Protein AF-A0A7S3DUW2-F1 (afdb_monomer_lite)

Radius of gyration: 24.83 Å; chains: 1; bounding box: 76×53×73 Å

pLDDT: mean 73.0, std 20.6, range [26.44, 97.69]

Sequence (266 aa):
MVTIAAVDPIVRRTPRGAWNASQSLHRQQERLGRMRRMIPILLQQQQQNASVTETPSHFGQEMALYGQSHFWQVASLLIVAEYEKSPFAAFDQNNDEREVNDRQQDDNDEPAQFAHNLPPSRILRAVIANPQCPSSWQEYAIFVYHAHLMDPVNENDGQIPLHLAVTTAPTLVADLIWACPQSSHVRNANGDLALTLAYQKLSWSQGLGALVQANPRSLAELPGYDDAVLWPQILARVAASAVPGDLYSLIRACPQPFASCVSSSG

Foldseek 3Di:
DDDDDDDDPDPPCDPVNVVVVVVVVVVVVVVVVVVVVCVVVVVVVVVVPVPDDDDPDVVVVVVVVVCVPPVVVVLVVVLLVVCVVPPPVVPCVPPPPPPDDDDDDDPPCDPDPPSPDDPLQVSLQVQLQDPPRDVVSNLVSCVVSVVQQCQQDPVPQRDGSLLNCLPRPLQCNLVSCVSPLCQQVDAGNVRDGSLLSNVVRHDCNSNNVSSCLSQVPCLVVHVPRDLVPVVVVNLVVQVPPPDPVSNVSNCVNDVPSVVVVPPPPD

Secondary structure (DSSP, 8-state):
---PPPPP------HHHHHHHHHHHHHHHHHHHHHHHHHHHHHHHHHHHTTS--SS-HHHHHHHHHTT-HHHHHHHHHHHHHHHHS-STTSSTTT-TTS-S-----------GGGGG--HHHHHHHHHH-TTS-HHHHHHHHHHTGGGTTPPPTTTTT--HHHHHHHH-GGGHHHHHHH-GGGGG-B-TTS-BHHHHHTTT--GGGTHHHHHHH-GGGGGGSTT--HHHHHHHHHHHHHHSS-HHHHHHHHHH--HHHHGGGSS--

Structure (mmCIF, N/CA/C/O backbone):
data_AF-A0A7S3DUW2-F1
#
_entry.id   AF-A0A7S3DUW2-F1
#
loop_
_atom_site.group_PDB
_atom_site.id
_atom_site.type_symbol
_atom_site.label_atom_id
_atom_site.label_alt_id
_atom_site.label_comp_id
_atom_site.label_asym_id
_atom_site.label_entity_id
_atom_site.label_seq_id
_atom_site.pdbx_PDB_ins_code
_atom_site.Cartn_x
_atom_site.Cartn_y
_atom_site.Cartn_z
_atom_site.occupancy
_atom_site.B_iso_or_equiv
_atom_site.auth_seq_id
_atom_site.auth_comp_id
_atom_site.auth_asym_id
_atom_site.auth_atom_id
_atom_site.pdbx_PDB_model_num
ATOM 1 N N . MET A 1 1 ? 13.871 37.541 26.827 1.00 35.09 1 MET A N 1
ATOM 2 C CA . MET A 1 1 ? 14.600 36.385 26.265 1.00 35.09 1 MET A CA 1
ATOM 3 C C . MET A 1 1 ? 13.608 35.587 25.440 1.00 35.09 1 MET A C 1
ATOM 5 O O . MET A 1 1 ? 12.746 34.943 26.015 1.00 35.09 1 MET A O 1
ATOM 9 N N . VAL A 1 2 ? 13.650 35.749 24.118 1.00 26.44 2 VAL A N 1
ATOM 10 C CA . VAL A 1 2 ? 12.765 35.079 23.155 1.00 26.44 2 VAL A CA 1
ATOM 11 C C . VAL A 1 2 ? 13.675 34.284 22.230 1.00 26.44 2 VAL A C 1
ATOM 13 O O . VAL A 1 2 ? 14.506 34.868 21.539 1.00 26.44 2 VAL A O 1
ATOM 16 N N . THR A 1 3 ? 13.568 32.962 22.271 1.00 32.00 3 THR A N 1
ATOM 17 C CA . THR A 1 3 ? 14.282 32.042 21.384 1.00 32.00 3 THR A CA 1
ATOM 18 C C . THR A 1 3 ? 13.479 31.909 20.093 1.00 32.00 3 THR A C 1
ATOM 20 O O . THR A 1 3 ? 12.366 31.390 20.092 1.00 32.00 3 THR A O 1
ATOM 23 N N . ILE A 1 4 ? 14.029 32.443 19.002 1.00 33.91 4 ILE A N 1
ATOM 24 C CA . ILE A 1 4 ? 13.474 32.334 17.650 1.00 33.91 4 ILE A CA 1
ATOM 25 C C . ILE A 1 4 ? 13.809 30.947 17.095 1.00 33.91 4 ILE A C 1
ATOM 27 O O . ILE A 1 4 ? 14.927 30.456 17.240 1.00 33.91 4 ILE A O 1
ATOM 31 N N . ALA A 1 5 ? 12.788 30.340 16.496 1.00 35.44 5 ALA A N 1
ATOM 32 C CA . ALA A 1 5 ? 12.742 28.999 15.944 1.00 35.44 5 ALA A CA 1
ATOM 33 C C . ALA A 1 5 ? 13.876 28.685 14.955 1.00 35.44 5 ALA A C 1
ATOM 35 O O . ALA A 1 5 ? 14.239 29.503 14.107 1.00 35.44 5 ALA A O 1
ATOM 36 N N . ALA A 1 6 ? 14.368 27.448 15.036 1.00 35.41 6 ALA A N 1
ATOM 37 C CA . ALA A 1 6 ? 15.166 26.827 13.994 1.00 35.41 6 ALA A CA 1
ATOM 38 C C . ALA A 1 6 ? 14.304 26.667 12.732 1.00 35.41 6 ALA A C 1
ATOM 40 O O . ALA A 1 6 ? 13.242 26.048 12.756 1.00 35.41 6 ALA A O 1
ATOM 41 N N . VAL A 1 7 ? 14.760 27.288 11.648 1.00 33.41 7 VAL A N 1
ATOM 42 C CA . VAL A 1 7 ? 14.163 27.217 10.317 1.00 33.41 7 VAL A CA 1
ATOM 43 C C . VAL A 1 7 ? 14.620 25.923 9.647 1.00 33.41 7 VAL A C 1
ATOM 45 O O . VAL A 1 7 ? 15.816 25.691 9.484 1.00 33.41 7 VAL A O 1
ATOM 48 N N . ASP A 1 8 ? 13.645 25.110 9.261 1.00 31.06 8 ASP A N 1
ATOM 49 C CA . ASP A 1 8 ? 13.774 23.895 8.454 1.00 31.06 8 ASP A CA 1
ATOM 50 C C . ASP A 1 8 ? 14.444 24.194 7.090 1.00 31.06 8 ASP A C 1
ATOM 52 O O . ASP A 1 8 ? 14.061 25.171 6.429 1.00 31.06 8 ASP A O 1
ATOM 56 N N . PRO A 1 9 ? 15.402 23.383 6.596 1.00 39.38 9 PRO A N 1
ATOM 57 C CA . PRO A 1 9 ? 15.997 23.570 5.281 1.00 39.38 9 PRO A CA 1
ATOM 58 C C . PRO A 1 9 ? 15.080 22.969 4.207 1.00 39.38 9 PRO A C 1
ATOM 60 O O . PRO A 1 9 ? 15.404 21.981 3.550 1.00 39.38 9 PRO A O 1
ATOM 63 N N . ILE A 1 10 ? 13.928 23.602 3.978 1.00 37.62 10 ILE A N 1
ATOM 64 C CA . ILE A 1 10 ? 13.168 23.383 2.748 1.00 37.62 10 ILE A CA 1
ATOM 65 C C . ILE A 1 10 ? 14.016 23.933 1.605 1.00 37.62 10 ILE A C 1
ATOM 67 O O . ILE A 1 10 ? 14.191 25.144 1.443 1.00 37.62 10 ILE A O 1
ATOM 71 N N . VAL A 1 11 ? 14.550 22.995 0.825 1.00 41.44 11 VAL A N 1
ATOM 72 C CA . VAL A 1 11 ? 15.086 23.148 -0.525 1.00 41.44 11 VAL A CA 1
ATOM 73 C C . VAL A 1 11 ? 14.433 24.344 -1.214 1.00 41.44 11 VAL A C 1
ATOM 75 O O . VAL A 1 11 ? 13.296 24.279 -1.689 1.00 41.44 11 VAL A O 1
ATOM 78 N N . ARG A 1 12 ? 15.172 25.456 -1.292 1.00 38.22 12 ARG A N 1
ATOM 79 C CA . ARG A 1 12 ? 14.848 26.553 -2.200 1.00 38.22 12 ARG A CA 1
ATOM 80 C C . ARG A 1 12 ? 14.897 25.975 -3.609 1.00 38.22 12 ARG A C 1
ATOM 82 O O . ARG A 1 12 ? 15.958 25.918 -4.227 1.00 38.22 12 ARG A O 1
ATOM 89 N N . ARG A 1 13 ? 13.745 25.544 -4.130 1.00 49.03 13 ARG A N 1
ATOM 90 C CA . ARG A 1 13 ? 13.544 25.366 -5.567 1.00 49.03 13 ARG A CA 1
ATOM 91 C C . ARG A 1 13 ? 13.832 26.723 -6.184 1.00 49.03 13 ARG A C 1
ATOM 93 O O . ARG A 1 13 ? 13.031 27.649 -6.080 1.00 49.03 13 ARG A O 1
ATOM 100 N N . THR A 1 14 ? 15.018 26.872 -6.760 1.00 57.09 14 THR A N 1
ATOM 101 C CA . THR A 1 14 ? 15.329 28.065 -7.536 1.00 57.09 14 THR A CA 1
ATOM 102 C C . THR A 1 14 ? 14.260 28.192 -8.628 1.00 57.09 14 THR A C 1
ATOM 104 O O . THR A 1 14 ? 13.824 27.169 -9.171 1.00 57.09 14 THR A O 1
ATOM 107 N N . PRO A 1 15 ? 13.827 29.411 -8.990 1.00 53.94 15 PRO A N 1
ATOM 108 C CA . PRO A 1 15 ? 12.867 29.614 -10.079 1.00 53.94 15 PRO A CA 1
ATOM 109 C C . PRO A 1 15 ? 13.279 28.881 -11.365 1.00 53.94 15 PRO A C 1
ATOM 111 O O . PRO A 1 15 ? 12.445 28.380 -12.111 1.00 53.94 15 PRO A O 1
ATOM 114 N N . ARG A 1 16 ? 14.593 28.724 -11.566 1.00 45.19 16 ARG A N 1
ATOM 115 C CA . ARG A 1 16 ? 15.202 27.975 -12.666 1.00 45.19 16 ARG A CA 1
ATOM 116 C C . ARG A 1 16 ? 14.990 26.458 -12.570 1.00 45.19 16 ARG A C 1
ATOM 118 O O . ARG A 1 16 ? 14.721 25.828 -13.586 1.00 45.19 16 ARG A O 1
ATOM 125 N N . GLY A 1 17 ? 15.061 25.871 -11.374 1.00 49.84 17 GLY A N 1
ATOM 126 C CA . GLY A 1 17 ? 14.746 24.456 -11.148 1.00 49.84 17 GLY A CA 1
ATOM 127 C C . GLY A 1 17 ? 13.265 24.146 -11.373 1.00 49.84 17 GLY A C 1
ATOM 128 O O . GLY A 1 17 ? 12.936 23.169 -12.042 1.00 49.84 17 GLY A O 1
ATOM 129 N N . ALA A 1 18 ? 12.372 25.023 -10.903 1.00 50.00 18 ALA A N 1
ATOM 130 C CA . ALA A 1 18 ? 10.934 24.904 -11.154 1.00 50.00 18 ALA A CA 1
ATOM 131 C C . ALA A 1 18 ? 10.592 25.060 -12.649 1.00 50.00 18 ALA A C 1
ATOM 133 O O . ALA A 1 18 ? 9.792 24.295 -13.186 1.00 50.00 18 ALA A O 1
ATOM 134 N N . TRP A 1 19 ? 11.248 25.996 -13.344 1.00 55.72 19 TRP A N 1
ATOM 135 C CA . TRP A 1 19 ? 11.105 26.185 -14.789 1.00 55.72 19 TRP A CA 1
ATOM 136 C C . TRP A 1 19 ? 11.578 24.968 -15.592 1.00 55.72 19 TRP A C 1
ATOM 138 O O . TRP A 1 19 ? 10.872 24.503 -16.484 1.00 55.72 19 TRP A O 1
ATOM 148 N N . ASN A 1 20 ? 12.739 24.406 -15.249 1.00 53.00 20 ASN A N 1
ATOM 149 C CA . ASN A 1 20 ? 13.275 23.226 -15.926 1.00 53.00 20 ASN A CA 1
ATOM 150 C C . ASN A 1 20 ? 12.415 21.977 -15.679 1.00 53.00 20 ASN A C 1
ATOM 152 O O . ASN A 1 20 ? 12.190 21.203 -16.608 1.00 53.00 20 ASN A O 1
ATOM 156 N N . ALA A 1 21 ? 11.884 21.806 -14.464 1.00 49.28 21 ALA A N 1
ATOM 157 C CA . ALA A 1 21 ? 10.936 20.738 -14.153 1.00 49.28 21 ALA A CA 1
ATOM 158 C C . ALA A 1 21 ? 9.623 20.897 -14.939 1.00 49.28 21 ALA A C 1
ATOM 160 O O . ALA A 1 21 ? 9.134 19.927 -15.510 1.00 49.28 21 ALA A O 1
ATOM 161 N N . SER A 1 22 ? 9.104 22.125 -15.050 1.00 49.50 22 SER A N 1
ATOM 162 C CA . SER A 1 22 ? 7.915 22.439 -15.855 1.00 49.50 22 SER A CA 1
ATOM 163 C C . SER A 1 22 ? 8.136 22.163 -17.348 1.00 49.50 22 SER A C 1
ATOM 165 O O . SER A 1 22 ? 7.319 21.506 -17.986 1.00 49.50 22 SER A O 1
ATOM 167 N N . GLN A 1 23 ? 9.286 22.559 -17.900 1.00 57.59 23 GLN A N 1
ATOM 168 C CA . GLN A 1 23 ? 9.675 22.261 -19.285 1.00 57.59 23 GLN A CA 1
ATOM 169 C C . GLN A 1 23 ? 9.843 20.756 -19.536 1.00 57.59 23 GLN A C 1
ATOM 171 O O . GLN A 1 23 ? 9.435 20.255 -20.583 1.00 57.59 23 GLN A O 1
ATOM 176 N N . SER A 1 24 ? 10.420 20.022 -18.581 1.00 55.56 24 SER A N 1
ATOM 177 C CA . SER A 1 24 ? 10.560 18.564 -18.658 1.00 55.56 24 SER A CA 1
ATOM 178 C C . SER A 1 24 ? 9.194 17.870 -18.652 1.00 55.56 24 SER A C 1
ATOM 180 O O . SER A 1 24 ? 8.910 17.052 -19.529 1.00 55.56 24 SER A O 1
ATOM 182 N N . LEU A 1 25 ? 8.309 18.276 -17.736 1.00 51.94 25 LEU A N 1
ATOM 183 C CA . LEU A 1 25 ? 6.938 17.779 -17.645 1.00 51.94 25 LEU A CA 1
ATOM 184 C C . LEU A 1 25 ? 6.139 18.101 -18.915 1.00 51.94 25 LEU A C 1
ATOM 186 O O . LEU A 1 25 ? 5.450 17.233 -19.440 1.00 51.94 25 LEU A O 1
ATOM 190 N N . HIS A 1 26 ? 6.281 19.311 -19.458 1.00 57.19 26 HIS A N 1
ATOM 191 C CA . HIS A 1 26 ? 5.614 19.718 -20.692 1.00 57.19 26 HIS A CA 1
ATOM 192 C C . HIS A 1 26 ? 6.059 18.862 -21.885 1.00 57.19 26 HIS A C 1
ATOM 194 O O . HIS A 1 26 ? 5.226 18.336 -22.618 1.00 57.19 26 HIS A O 1
ATOM 200 N N . ARG A 1 27 ? 7.367 18.607 -22.029 1.00 61.50 27 ARG A N 1
ATOM 201 C CA . ARG A 1 27 ? 7.898 17.712 -23.074 1.00 61.50 27 ARG A CA 1
ATOM 202 C C . ARG A 1 27 ? 7.419 16.271 -22.906 1.00 61.50 27 ARG A C 1
ATOM 204 O O . ARG A 1 27 ? 7.177 15.588 -23.904 1.00 61.50 27 ARG A O 1
ATOM 211 N N . GLN A 1 28 ? 7.272 15.798 -21.667 1.00 54.84 28 GLN A N 1
ATOM 212 C CA . GLN A 1 28 ? 6.684 14.486 -21.391 1.00 54.84 28 GLN A CA 1
ATOM 213 C C . GLN A 1 28 ? 5.196 14.446 -21.757 1.00 54.84 28 GLN A C 1
ATOM 215 O O . GLN A 1 28 ? 4.773 13.519 -22.447 1.00 54.84 28 GLN A O 1
ATOM 220 N N . GLN A 1 29 ? 4.419 15.470 -21.403 1.00 55.03 29 GLN A N 1
ATOM 221 C CA . GLN A 1 29 ? 3.007 15.587 -21.780 1.00 55.03 29 GLN A CA 1
ATOM 222 C C . GLN A 1 29 ? 2.818 15.662 -23.302 1.00 55.03 29 GLN A C 1
ATOM 224 O O . GLN A 1 29 ? 1.932 15.003 -23.843 1.00 55.03 29 GLN A O 1
ATOM 229 N N . GLU A 1 30 ? 3.681 16.376 -24.027 1.00 63.97 30 GLU A N 1
ATOM 230 C CA . GLU A 1 30 ? 3.662 16.413 -25.494 1.00 63.97 30 GLU A CA 1
ATOM 231 C C . GLU A 1 30 ? 4.008 15.060 -26.130 1.00 63.97 30 GLU A C 1
ATOM 233 O O . GLU A 1 30 ? 3.459 14.701 -27.178 1.00 63.97 30 GLU A O 1
ATOM 238 N N . ARG A 1 31 ? 4.926 14.294 -25.527 1.00 57.53 31 ARG A N 1
ATOM 239 C CA . ARG A 1 31 ? 5.258 12.931 -25.971 1.00 57.53 31 ARG A CA 1
ATOM 240 C C . ARG A 1 31 ? 4.095 11.969 -25.730 1.00 57.53 31 ARG A C 1
ATOM 242 O O . ARG A 1 31 ? 3.694 11.279 -26.666 1.00 57.53 31 ARG A O 1
ATOM 249 N N . LEU A 1 32 ? 3.485 12.006 -24.546 1.00 51.66 32 LEU A N 1
ATOM 250 C CA . LEU A 1 32 ? 2.281 11.230 -24.228 1.00 51.66 32 LEU A CA 1
ATOM 251 C C . LEU A 1 32 ? 1.101 11.618 -25.132 1.00 51.66 32 LEU A C 1
ATOM 253 O O . LEU A 1 32 ? 0.388 10.752 -25.632 1.00 51.66 32 LEU A O 1
ATOM 257 N N . GLY A 1 33 ? 0.930 12.908 -25.427 1.00 65.44 33 GLY A N 1
ATOM 258 C CA . GLY A 1 33 ? -0.094 13.401 -26.349 1.00 65.44 33 GLY A CA 1
ATOM 259 C C . GLY A 1 33 ? 0.136 12.986 -27.806 1.00 65.44 33 GLY A C 1
ATOM 260 O O . GLY A 1 33 ? -0.824 12.796 -28.553 1.00 65.44 33 GLY A O 1
ATOM 261 N N . ARG A 1 34 ? 1.392 12.822 -28.245 1.00 67.44 34 ARG A N 1
ATOM 262 C CA . ARG A 1 34 ? 1.717 12.239 -29.561 1.00 67.44 34 ARG A CA 1
ATOM 263 C C . ARG A 1 34 ? 1.398 10.746 -29.604 1.00 67.44 34 ARG A C 1
ATOM 265 O O . ARG A 1 34 ? 0.711 10.314 -30.522 1.00 67.44 34 ARG A O 1
ATOM 272 N N . MET A 1 35 ? 1.789 9.997 -28.574 1.00 45.03 35 MET A N 1
ATOM 273 C CA . MET A 1 35 ? 1.463 8.572 -28.447 1.00 45.03 35 MET A CA 1
ATOM 274 C C . MET A 1 35 ? -0.051 8.328 -28.416 1.00 45.03 35 MET A C 1
ATOM 276 O O . MET A 1 35 ? -0.555 7.506 -29.173 1.00 45.03 35 MET A O 1
ATOM 280 N N . ARG A 1 36 ? -0.808 9.111 -27.637 1.00 58.50 36 ARG A N 1
ATOM 281 C CA . ARG A 1 36 ? -2.275 9.003 -27.569 1.00 58.50 36 ARG A CA 1
ATOM 282 C C . ARG A 1 36 ? -2.960 9.276 -28.910 1.00 58.50 36 ARG A C 1
ATOM 284 O O . ARG A 1 36 ? -3.996 8.685 -29.183 1.00 58.50 36 ARG A O 1
ATOM 291 N N . ARG A 1 37 ? -2.385 10.144 -29.751 1.00 69.81 37 ARG A N 1
ATOM 292 C CA . ARG A 1 37 ? -2.876 10.414 -31.115 1.00 69.81 37 ARG A CA 1
ATOM 293 C C . ARG A 1 37 ? -2.535 9.306 -32.109 1.00 69.81 37 ARG A C 1
ATOM 295 O O . ARG A 1 37 ? -3.244 9.156 -33.096 1.00 69.81 37 ARG A O 1
ATOM 302 N N . MET A 1 38 ? -1.490 8.527 -31.846 1.00 59.66 38 MET A N 1
ATOM 303 C CA . MET A 1 38 ? -1.125 7.378 -32.673 1.00 59.66 38 MET A CA 1
ATOM 304 C C . MET A 1 38 ? -1.978 6.143 -32.374 1.00 59.66 38 MET A C 1
ATOM 306 O O . MET A 1 38 ? -2.256 5.385 -33.293 1.00 59.66 38 MET A O 1
ATOM 310 N N . ILE A 1 39 ? -2.448 5.961 -31.134 1.00 51.88 39 ILE A N 1
ATOM 311 C CA . ILE A 1 39 ? -3.249 4.788 -30.733 1.00 51.88 39 ILE A CA 1
ATOM 312 C C . ILE A 1 39 ? -4.465 4.539 -31.655 1.00 51.88 39 ILE A C 1
ATOM 314 O O . ILE A 1 39 ? -4.608 3.414 -32.123 1.00 51.88 39 ILE A O 1
ATOM 318 N N . PRO A 1 40 ? -5.310 5.531 -32.004 1.00 59.75 40 PRO A N 1
ATOM 319 C CA . PRO A 1 40 ? -6.437 5.309 -32.912 1.00 59.75 40 PRO A CA 1
ATOM 320 C C . PRO A 1 40 ? -6.005 4.963 -34.338 1.00 59.75 40 PRO A C 1
ATOM 322 O O . PRO A 1 40 ? -6.673 4.173 -34.990 1.00 59.75 40 PRO A O 1
ATOM 325 N N . ILE A 1 41 ? -4.890 5.527 -34.816 1.00 72.50 41 ILE A N 1
ATOM 326 C CA . ILE A 1 41 ? -4.346 5.254 -36.157 1.00 72.50 41 ILE A CA 1
ATOM 327 C C . ILE A 1 41 ? -3.854 3.807 -36.228 1.00 72.50 41 ILE A C 1
ATOM 329 O O . ILE A 1 41 ? -4.133 3.104 -37.195 1.00 72.50 41 ILE A O 1
ATOM 333 N N . LEU A 1 42 ? -3.178 3.352 -35.173 1.00 52.91 42 LEU A N 1
ATOM 334 C CA . LEU A 1 42 ? -2.699 1.979 -35.042 1.00 52.91 42 LEU A CA 1
ATOM 335 C C . LEU A 1 42 ? -3.867 0.993 -34.898 1.00 52.91 42 LEU A C 1
ATOM 337 O O . LEU A 1 42 ? -3.881 -0.031 -35.574 1.00 52.91 42 LEU A O 1
ATOM 341 N N . LEU A 1 43 ? -4.898 1.335 -34.118 1.00 55.81 43 LEU A N 1
ATOM 342 C CA . LEU A 1 43 ? -6.134 0.547 -34.019 1.00 55.81 43 LEU A CA 1
ATOM 343 C C . LEU A 1 43 ? -6.902 0.496 -35.350 1.00 55.81 43 LEU A C 1
ATOM 345 O O . LEU A 1 43 ? -7.450 -0.543 -35.712 1.00 55.81 43 LEU A O 1
ATOM 349 N N . GLN A 1 44 ? -6.931 1.594 -36.105 1.00 73.62 44 GLN A N 1
ATOM 350 C CA . GLN A 1 44 ? -7.579 1.649 -37.414 1.00 73.62 44 GLN A CA 1
ATOM 351 C C . GLN A 1 44 ? -6.810 0.827 -38.459 1.00 73.62 44 GLN A C 1
ATOM 353 O O . GLN A 1 44 ? -7.431 0.106 -39.238 1.00 73.62 44 GLN A O 1
ATOM 358 N N . GLN A 1 45 ? -5.474 0.863 -38.441 1.00 63.06 45 GLN A N 1
ATOM 359 C CA . GLN A 1 45 ? -4.641 -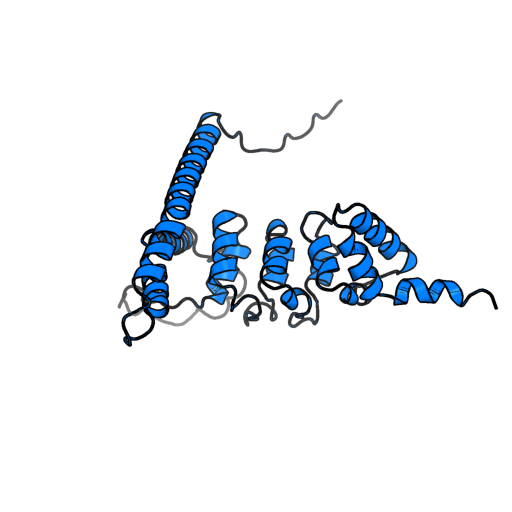0.033 -39.251 1.00 63.06 45 GLN A CA 1
ATOM 360 C C . GLN A 1 45 ? -4.836 -1.502 -38.857 1.00 63.06 45 GLN A C 1
ATOM 362 O O . GLN A 1 45 ? -4.918 -2.366 -39.726 1.00 63.06 45 GLN A O 1
ATOM 367 N N . GLN A 1 46 ? -4.988 -1.794 -37.563 1.00 53.91 46 GLN A N 1
ATOM 368 C CA . GLN A 1 46 ? -5.272 -3.142 -37.073 1.00 53.91 46 GLN A CA 1
ATOM 369 C C . GLN A 1 46 ? -6.622 -3.666 -37.588 1.00 53.91 46 GLN A C 1
ATOM 371 O O . GLN A 1 46 ? -6.708 -4.812 -38.024 1.00 53.91 46 GLN A O 1
ATOM 376 N N . GLN A 1 47 ? -7.661 -2.826 -37.605 1.00 68.94 47 GLN A N 1
ATOM 377 C CA . GLN A 1 47 ? -8.971 -3.189 -38.158 1.00 68.94 47 GLN A CA 1
ATOM 378 C C . GLN A 1 47 ? -8.928 -3.415 -39.675 1.00 68.94 47 GLN A C 1
ATOM 380 O O . GLN A 1 47 ? -9.641 -4.278 -40.182 1.00 68.94 47 GLN A O 1
ATOM 385 N N . GLN A 1 48 ? -8.071 -2.689 -40.397 1.00 69.62 48 GLN A N 1
ATOM 386 C CA . GLN A 1 48 ? -7.872 -2.882 -41.837 1.00 69.62 48 GLN A CA 1
ATOM 387 C C . GLN A 1 48 ? -7.111 -4.178 -42.163 1.00 69.62 48 GLN A C 1
ATOM 389 O O . GLN A 1 48 ? -7.348 -4.777 -43.210 1.00 69.62 48 GLN A O 1
ATOM 394 N N . ASN A 1 49 ? -6.264 -4.657 -41.248 1.00 53.19 49 ASN A N 1
ATOM 395 C CA . ASN A 1 49 ? -5.417 -5.835 -41.457 1.00 53.19 49 ASN A CA 1
ATOM 396 C C . ASN A 1 49 ? -6.031 -7.159 -40.951 1.00 53.19 49 ASN A C 1
ATOM 398 O O . ASN A 1 49 ? -5.463 -8.222 -41.181 1.00 53.19 49 ASN A O 1
ATOM 402 N N . ALA A 1 50 ? -7.204 -7.133 -40.309 1.00 53.91 50 ALA A N 1
ATOM 403 C CA . ALA A 1 50 ? -7.846 -8.306 -39.698 1.00 53.91 50 ALA A CA 1
ATOM 404 C C . ALA A 1 50 ? -8.495 -9.309 -40.686 1.00 53.91 50 ALA A C 1
ATOM 406 O O . ALA A 1 50 ? -9.207 -10.213 -40.256 1.00 53.91 50 ALA A O 1
ATOM 407 N N . SER A 1 51 ? -8.275 -9.175 -42.000 1.00 54.50 51 SER A N 1
ATOM 408 C CA . SER A 1 51 ? -8.854 -10.062 -43.029 1.00 54.50 51 SER A CA 1
ATOM 409 C C . SER A 1 51 ? -7.868 -11.061 -43.652 1.00 54.50 51 SER A C 1
ATOM 411 O O . SER A 1 51 ? -8.234 -11.772 -44.584 1.00 54.50 51 SER A O 1
ATOM 413 N N . VAL A 1 52 ? -6.638 -11.164 -43.139 1.00 54.72 52 VAL A N 1
ATOM 414 C CA . VAL A 1 52 ? -5.617 -12.076 -43.680 1.00 54.72 52 VAL A CA 1
ATOM 415 C C . VAL A 1 52 ? -5.188 -13.076 -42.607 1.00 54.72 52 VAL A C 1
ATOM 417 O O . VAL A 1 52 ? -4.681 -12.707 -41.551 1.00 54.72 52 VAL A O 1
ATOM 420 N N . THR A 1 53 ? -5.455 -14.354 -42.869 1.00 52.31 53 THR A N 1
ATOM 421 C CA . THR A 1 53 ? -5.259 -15.483 -41.955 1.00 52.31 53 THR A CA 1
ATOM 422 C C . THR A 1 53 ? -3.789 -15.850 -41.730 1.00 52.31 53 THR A C 1
ATOM 424 O O . THR A 1 53 ? -3.041 -16.071 -42.677 1.00 52.31 53 THR A O 1
ATOM 427 N N . GLU A 1 54 ? -3.478 -16.000 -40.440 1.00 58.22 54 GLU A N 1
ATOM 428 C CA . GLU A 1 54 ? -2.474 -16.862 -39.795 1.00 58.22 54 GLU A CA 1
ATOM 429 C C . GLU A 1 54 ? -0.977 -16.587 -40.012 1.00 58.22 54 GLU A C 1
ATOM 431 O O . GLU A 1 54 ? -0.294 -17.176 -40.842 1.00 58.22 54 GLU A O 1
ATOM 436 N N . THR A 1 55 ? -0.441 -15.783 -39.089 1.00 54.22 55 THR A N 1
ATOM 437 C CA . THR A 1 55 ? 0.899 -15.922 -38.488 1.00 54.22 55 THR A CA 1
ATOM 438 C C . THR A 1 55 ? 0.776 -15.618 -36.982 1.00 54.22 55 THR A C 1
ATOM 440 O O . THR A 1 55 ? -0.238 -15.037 -36.576 1.00 54.22 55 THR A O 1
ATOM 443 N N . PRO A 1 56 ? 1.729 -16.047 -36.127 1.00 46.00 56 PRO A N 1
ATOM 444 C CA . PRO A 1 56 ? 1.639 -15.901 -34.670 1.00 46.00 56 PRO A CA 1
ATOM 445 C C . PRO A 1 56 ? 1.274 -14.467 -34.278 1.00 46.00 56 PRO A C 1
ATOM 447 O O . PRO A 1 56 ? 1.840 -13.523 -34.824 1.00 46.00 56 PRO A O 1
ATOM 450 N N . SER A 1 57 ? 0.313 -14.297 -33.363 1.00 54.75 57 SER A N 1
ATOM 451 C CA . SER A 1 57 ? -0.319 -13.000 -33.094 1.00 54.75 57 SER A CA 1
ATOM 452 C C . SER A 1 57 ? 0.706 -11.884 -32.861 1.00 54.75 57 SER A C 1
ATOM 454 O O . SER A 1 57 ? 1.497 -11.958 -31.917 1.00 54.75 57 SER A O 1
ATOM 456 N N . HIS A 1 58 ? 0.623 -10.827 -33.677 1.00 49.12 58 HIS A N 1
ATOM 457 C CA . HIS A 1 58 ? 1.457 -9.620 -33.624 1.00 49.12 58 HIS A CA 1
ATOM 458 C C . HIS A 1 58 ? 1.561 -9.022 -32.213 1.00 49.12 58 HIS A C 1
ATOM 460 O O . HIS A 1 58 ? 2.612 -8.522 -31.850 1.00 49.12 58 HIS A O 1
ATOM 466 N N . PHE A 1 59 ? 0.537 -9.181 -31.366 1.00 40.56 59 PHE A N 1
ATOM 467 C CA . PHE A 1 59 ? 0.552 -8.744 -29.965 1.00 40.56 59 PHE A CA 1
ATOM 468 C C . PHE A 1 59 ? 1.688 -9.371 -29.128 1.00 40.56 59 PHE A C 1
ATOM 470 O O . PHE A 1 59 ? 2.276 -8.705 -28.279 1.00 40.56 59 PHE A O 1
ATOM 477 N N . GLY A 1 60 ? 2.051 -10.632 -29.391 1.00 44.59 60 GLY A N 1
ATOM 478 C CA . GLY A 1 60 ? 3.189 -11.295 -28.742 1.00 44.59 60 GLY A CA 1
ATOM 479 C C . GLY A 1 60 ? 4.546 -10.770 -29.231 1.00 44.59 60 GLY A C 1
ATOM 480 O O . GLY A 1 60 ? 5.479 -10.646 -28.440 1.00 44.59 60 GLY A O 1
ATOM 481 N N . GLN A 1 61 ? 4.643 -10.389 -30.510 1.00 50.25 61 GLN A N 1
ATOM 482 C CA . GLN A 1 61 ? 5.813 -9.694 -31.066 1.00 50.25 61 GLN A CA 1
ATOM 483 C C . GLN A 1 61 ? 5.872 -8.219 -30.635 1.00 50.25 61 GLN A C 1
ATOM 485 O O . GLN A 1 61 ? 6.957 -7.689 -30.415 1.00 50.25 61 GLN A O 1
ATOM 490 N N . GLU A 1 62 ? 4.729 -7.566 -30.433 1.00 46.34 62 GLU A N 1
ATOM 491 C CA . GLU A 1 62 ? 4.637 -6.194 -29.940 1.00 46.34 62 GLU A CA 1
ATOM 492 C C . GLU A 1 62 ? 4.982 -6.096 -28.459 1.00 46.34 62 GLU A C 1
ATOM 494 O O . GLU A 1 62 ? 5.715 -5.189 -28.096 1.00 46.34 62 GLU A O 1
ATOM 499 N N . MET A 1 63 ? 4.570 -7.041 -27.604 1.00 43.72 63 MET A N 1
ATOM 500 C CA . MET A 1 63 ? 5.055 -7.118 -26.214 1.00 43.72 63 MET A CA 1
ATOM 501 C C . MET A 1 63 ? 6.576 -7.323 -26.144 1.00 43.72 63 MET A C 1
ATOM 503 O O . MET A 1 63 ? 7.240 -6.706 -25.310 1.00 43.72 63 MET A O 1
ATOM 507 N N . ALA A 1 64 ? 7.154 -8.090 -27.074 1.00 47.03 64 ALA A N 1
ATOM 508 C CA . ALA A 1 64 ? 8.606 -8.190 -27.219 1.00 47.03 64 ALA A CA 1
ATOM 509 C C . ALA A 1 64 ? 9.250 -6.871 -27.713 1.00 47.03 64 ALA A C 1
ATOM 511 O O . ALA A 1 64 ? 10.337 -6.519 -27.258 1.00 47.03 64 ALA A O 1
ATOM 512 N N . LEU A 1 65 ? 8.571 -6.096 -28.571 1.00 47.59 65 LEU A N 1
ATOM 513 C CA . LEU A 1 65 ? 8.991 -4.751 -29.002 1.00 47.59 65 LEU A CA 1
ATOM 514 C C . LEU A 1 65 ? 8.789 -3.672 -27.919 1.00 47.59 65 LEU A C 1
ATOM 516 O O . LEU A 1 65 ? 9.557 -2.713 -27.863 1.00 47.59 65 LEU A O 1
ATOM 520 N N . TYR A 1 66 ? 7.821 -3.825 -27.011 1.00 50.69 66 TYR A N 1
ATOM 521 C CA . TYR A 1 66 ? 7.638 -2.944 -25.853 1.00 50.69 66 TYR A CA 1
ATOM 522 C C . TYR A 1 66 ? 8.831 -3.044 -24.891 1.00 50.69 66 TYR A C 1
ATOM 524 O O . TYR A 1 66 ? 9.296 -2.011 -24.411 1.00 50.69 66 TYR A O 1
ATOM 532 N N . GLY A 1 67 ? 9.410 -4.237 -24.708 1.00 45.22 67 GLY A N 1
ATOM 533 C CA . GLY A 1 67 ? 10.709 -4.418 -24.041 1.00 45.22 67 GLY A CA 1
ATOM 534 C C . GLY A 1 67 ? 11.905 -3.809 -24.799 1.00 45.22 67 GLY A C 1
ATOM 535 O O . GLY A 1 67 ? 12.952 -3.564 -24.205 1.00 45.22 67 GLY A O 1
ATOM 536 N N . GLN A 1 68 ? 11.751 -3.506 -26.095 1.00 45.25 68 GLN A N 1
ATOM 537 C CA . GLN A 1 68 ? 12.770 -2.874 -26.949 1.00 45.25 68 GLN A CA 1
ATOM 538 C C . GLN A 1 68 ? 12.608 -1.354 -27.105 1.00 45.25 68 GLN A C 1
ATOM 540 O O . GLN A 1 68 ? 13.407 -0.701 -27.777 1.00 45.25 68 GLN A O 1
ATOM 545 N N . SER A 1 69 ? 11.589 -0.758 -26.485 1.00 55.66 69 SER A N 1
ATOM 546 C CA . SER A 1 69 ? 11.424 0.692 -26.457 1.00 55.66 69 SER A CA 1
ATOM 547 C C . SER A 1 69 ? 12.665 1.338 -25.837 1.00 55.66 69 SER A C 1
ATOM 549 O O . SER A 1 69 ? 12.947 1.141 -24.655 1.00 55.66 69 SER A O 1
ATOM 551 N N . HIS A 1 70 ? 13.377 2.167 -26.610 1.00 45.59 70 HIS A N 1
ATOM 552 C CA . HIS A 1 70 ? 14.526 2.955 -26.143 1.00 45.59 70 HIS A CA 1
ATOM 553 C C . HIS A 1 70 ? 14.207 3.726 -24.852 1.00 45.59 70 HIS A C 1
ATOM 555 O O . HIS A 1 70 ? 15.087 3.969 -24.041 1.00 45.59 70 HIS A O 1
ATOM 561 N N . PHE A 1 71 ? 12.948 4.107 -24.620 1.00 57.94 71 PHE A N 1
ATOM 562 C CA . PHE A 1 71 ? 12.541 4.729 -23.362 1.00 57.94 71 PHE A CA 1
ATOM 563 C C . PHE A 1 71 ? 12.632 3.770 -22.171 1.00 57.94 71 PHE A C 1
ATOM 565 O O . PHE A 1 71 ? 13.163 4.164 -21.139 1.00 57.94 71 PHE A O 1
ATOM 572 N N . TRP A 1 72 ? 12.166 2.529 -22.315 1.00 63.16 72 TRP A N 1
ATOM 573 C CA . TRP A 1 72 ? 12.220 1.534 -21.245 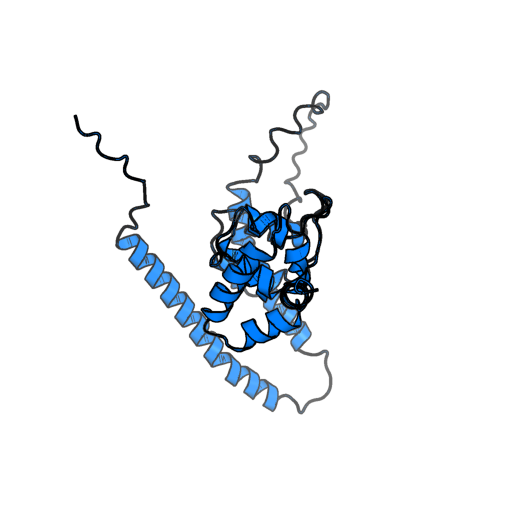1.00 63.16 72 TRP A CA 1
ATOM 574 C C . TRP A 1 72 ? 13.616 0.958 -21.044 1.00 63.16 72 TRP A C 1
ATOM 576 O O . TRP A 1 72 ? 13.998 0.740 -19.903 1.00 63.16 72 TRP A O 1
ATOM 586 N N . GLN A 1 73 ? 14.407 0.841 -22.112 1.00 54.06 73 GLN A N 1
ATOM 587 C CA . GLN A 1 73 ? 15.833 0.521 -22.026 1.00 54.06 73 GLN A CA 1
ATOM 588 C C . GLN A 1 73 ? 16.637 1.641 -21.357 1.00 54.06 73 GLN A C 1
ATOM 590 O O . GLN A 1 73 ? 17.505 1.371 -20.538 1.00 54.06 73 GLN A O 1
ATOM 595 N N . VAL A 1 74 ? 16.341 2.910 -21.662 1.00 51.03 74 VAL A N 1
ATOM 596 C CA . VAL A 1 74 ? 16.971 4.057 -20.992 1.00 51.03 74 VAL A CA 1
ATOM 597 C C . VAL A 1 74 ? 16.493 4.178 -19.552 1.00 51.03 74 VAL A C 1
ATOM 599 O O . VAL A 1 74 ? 17.300 4.477 -18.684 1.00 51.03 74 VAL A O 1
ATOM 602 N N . ALA A 1 75 ? 15.219 3.912 -19.267 1.00 56.50 75 ALA A N 1
ATOM 603 C CA . ALA A 1 75 ? 14.719 3.867 -17.900 1.00 56.50 75 ALA A CA 1
ATOM 604 C C . ALA A 1 75 ? 15.412 2.747 -17.112 1.00 56.50 75 ALA A C 1
ATOM 606 O O . ALA A 1 75 ? 15.943 3.021 -16.047 1.00 56.50 75 ALA A O 1
ATOM 607 N N . SER A 1 76 ? 15.516 1.527 -17.651 1.00 55.19 76 SER A N 1
ATOM 608 C CA . SER A 1 76 ? 16.228 0.423 -16.995 1.00 55.19 76 SER A CA 1
ATOM 609 C C . SER A 1 76 ? 17.729 0.685 -16.858 1.00 55.19 76 SER A C 1
ATOM 611 O O . SER A 1 76 ? 18.293 0.406 -15.808 1.00 55.19 76 SER A O 1
ATOM 613 N N . LEU A 1 77 ? 18.380 1.274 -17.866 1.00 52.00 77 LEU A N 1
ATOM 614 C CA . LEU A 1 77 ? 19.791 1.666 -17.793 1.00 52.00 77 LEU A CA 1
ATOM 615 C C . LEU A 1 77 ? 20.023 2.784 -16.783 1.00 52.00 77 LEU A C 1
ATOM 617 O O . LEU A 1 77 ? 21.039 2.771 -16.106 1.00 52.00 77 LEU A O 1
ATOM 621 N N . LEU A 1 78 ? 19.102 3.738 -16.651 1.00 55.59 78 LEU A N 1
ATOM 622 C CA . LEU A 1 78 ? 19.202 4.773 -15.630 1.00 55.59 78 LEU A CA 1
ATOM 623 C C . LEU A 1 78 ? 18.861 4.216 -14.232 1.00 55.59 78 LEU A C 1
ATOM 625 O O . LEU A 1 78 ? 19.435 4.699 -13.267 1.00 55.59 78 LEU A O 1
ATOM 629 N N . ILE A 1 79 ? 18.007 3.185 -14.109 1.00 58.69 79 ILE A N 1
ATOM 630 C CA . ILE A 1 79 ? 17.824 2.410 -12.860 1.00 58.69 79 ILE A CA 1
ATOM 631 C C . ILE A 1 79 ? 19.148 1.761 -12.463 1.00 58.69 79 ILE A C 1
ATOM 633 O O . ILE A 1 79 ? 19.598 1.954 -11.339 1.00 58.69 79 ILE A O 1
ATOM 637 N N . VAL A 1 80 ? 19.792 1.044 -13.385 1.00 51.84 80 VAL A N 1
ATOM 638 C CA . VAL A 1 80 ? 21.076 0.372 -13.135 1.00 51.84 80 VAL A CA 1
ATOM 639 C C . VAL A 1 80 ? 22.194 1.386 -12.865 1.00 51.84 80 VAL A C 1
ATOM 641 O O . VAL A 1 80 ? 22.918 1.245 -11.890 1.00 51.84 80 VAL A O 1
ATOM 644 N N . ALA A 1 81 ? 22.290 2.462 -13.648 1.00 48.12 81 ALA A N 1
ATOM 645 C CA . ALA A 1 81 ? 23.328 3.481 -13.487 1.00 48.12 81 ALA A CA 1
ATOM 646 C C . ALA A 1 81 ? 23.164 4.316 -12.208 1.00 48.12 81 ALA A C 1
ATOM 648 O O . ALA A 1 81 ? 24.154 4.776 -11.645 1.00 48.12 81 ALA A O 1
ATOM 649 N N . GLU A 1 82 ? 21.936 4.547 -11.737 1.00 51.03 82 GLU A N 1
ATOM 650 C CA . GLU A 1 82 ? 21.718 5.203 -10.444 1.00 51.03 82 GLU A CA 1
ATOM 651 C C . GLU A 1 82 ? 21.993 4.239 -9.279 1.00 51.03 82 GLU A C 1
ATOM 653 O O . GLU A 1 82 ? 22.554 4.649 -8.264 1.00 51.03 82 GLU A O 1
ATOM 658 N N . TYR A 1 83 ? 21.700 2.947 -9.461 1.00 52.53 83 TYR A N 1
ATOM 659 C CA . TYR A 1 83 ? 22.066 1.881 -8.526 1.00 52.53 83 TYR A CA 1
ATOM 660 C C . TYR A 1 83 ? 23.591 1.702 -8.405 1.00 52.53 83 TYR A C 1
ATOM 662 O O . TYR A 1 83 ? 24.096 1.475 -7.312 1.00 52.53 83 TYR A O 1
ATOM 670 N N . GLU A 1 84 ? 24.349 1.869 -9.492 1.00 47.22 84 GLU A N 1
ATOM 671 C CA . GLU A 1 84 ? 25.821 1.809 -9.488 1.00 47.22 84 GLU A CA 1
ATOM 672 C C . GLU A 1 84 ? 26.490 3.030 -8.834 1.00 47.22 84 GLU A C 1
ATOM 674 O O . GLU A 1 84 ? 27.584 2.911 -8.287 1.00 47.22 84 GLU A O 1
ATOM 679 N N . LYS A 1 85 ? 25.854 4.211 -8.849 1.00 46.12 85 LYS A N 1
ATOM 680 C CA . LYS A 1 85 ? 26.387 5.425 -8.191 1.00 46.12 85 LYS A CA 1
ATOM 681 C C . LYS A 1 85 ? 26.195 5.435 -6.677 1.00 46.12 85 LYS A C 1
ATOM 683 O O . LYS A 1 85 ? 26.888 6.164 -5.968 1.00 46.12 85 LYS A O 1
ATOM 688 N N . SER A 1 86 ? 25.226 4.684 -6.176 1.00 46.16 86 SER A N 1
ATOM 689 C CA . SER A 1 86 ? 25.027 4.437 -4.751 1.00 46.16 86 SER A CA 1
ATOM 690 C C . SER A 1 86 ? 24.649 2.975 -4.583 1.00 46.16 86 SER A C 1
ATOM 692 O O . SER A 1 86 ? 23.469 2.669 -4.385 1.00 46.16 86 SER A O 1
ATOM 694 N N . PRO A 1 87 ? 25.635 2.060 -4.683 1.00 46.50 87 PRO A N 1
ATOM 695 C CA . PRO A 1 87 ? 25.386 0.672 -4.353 1.00 46.50 87 PRO A CA 1
ATOM 696 C C . PRO A 1 87 ? 24.842 0.643 -2.927 1.00 46.50 87 PRO A C 1
ATOM 698 O O . PRO A 1 87 ? 25.320 1.373 -2.058 1.00 46.50 87 PRO A O 1
ATOM 701 N N . PHE A 1 88 ? 23.843 -0.199 -2.683 1.00 45.38 88 PHE A N 1
ATOM 702 C CA . PHE A 1 88 ? 23.176 -0.417 -1.391 1.00 45.38 88 PHE A CA 1
ATOM 703 C C . PHE A 1 88 ? 24.111 -0.834 -0.225 1.00 45.38 88 PHE A C 1
ATOM 705 O O . PHE A 1 88 ? 23.639 -1.236 0.834 1.00 45.38 88 PHE A O 1
ATOM 712 N N . ALA A 1 89 ? 25.429 -0.686 -0.371 1.00 42.44 89 ALA A N 1
ATOM 713 C CA . ALA A 1 89 ? 26.477 -0.978 0.597 1.00 42.44 89 ALA A CA 1
ATOM 714 C C . ALA A 1 89 ? 26.362 -0.214 1.934 1.00 42.44 89 ALA A C 1
ATOM 716 O O . ALA A 1 89 ? 27.150 -0.474 2.831 1.00 42.44 89 ALA A O 1
ATOM 717 N N . ALA A 1 90 ? 25.394 0.690 2.116 1.00 44.31 90 ALA A N 1
ATOM 718 C CA . ALA A 1 90 ? 25.163 1.358 3.399 1.00 44.31 90 ALA A CA 1
ATOM 719 C C . ALA A 1 90 ? 24.113 0.673 4.301 1.00 44.31 90 ALA A C 1
ATOM 721 O O . ALA A 1 90 ? 23.972 1.083 5.450 1.00 44.31 90 ALA A O 1
ATOM 722 N N . PHE A 1 91 ? 23.376 -0.342 3.825 1.00 45.19 91 PHE A N 1
ATOM 723 C CA . PHE A 1 91 ? 22.364 -1.030 4.649 1.00 45.19 91 PHE A CA 1
ATOM 724 C C . PHE A 1 91 ? 22.814 -2.375 5.241 1.00 45.19 91 PHE A C 1
ATOM 726 O O . PHE A 1 91 ? 22.164 -2.841 6.171 1.00 45.19 91 PHE A O 1
ATOM 733 N N . ASP A 1 92 ? 23.929 -2.949 4.772 1.00 44.94 92 ASP A N 1
ATOM 734 C CA . ASP A 1 92 ? 24.392 -4.291 5.186 1.00 44.94 92 ASP A CA 1
ATOM 735 C C . ASP A 1 92 ? 25.680 -4.302 6.032 1.00 44.94 92 ASP A C 1
ATOM 737 O O . ASP A 1 92 ? 26.107 -5.342 6.524 1.00 44.94 92 ASP A O 1
ATOM 741 N N . GLN A 1 93 ? 26.306 -3.145 6.277 1.00 46.00 93 GLN A N 1
ATOM 742 C CA . GLN A 1 93 ? 27.603 -3.091 6.976 1.00 46.00 93 GLN A CA 1
ATOM 743 C C . GLN A 1 93 ? 27.563 -3.483 8.464 1.00 46.00 93 GLN A C 1
ATOM 745 O O . GLN A 1 93 ? 28.614 -3.556 9.087 1.00 46.00 93 GLN A O 1
ATOM 750 N N . ASN A 1 94 ? 26.393 -3.770 9.042 1.00 46.09 94 ASN A N 1
ATOM 751 C CA . ASN A 1 94 ? 26.295 -4.156 10.453 1.00 46.09 94 ASN A CA 1
ATOM 752 C C . ASN A 1 94 ? 26.112 -5.662 10.704 1.00 46.09 94 ASN A C 1
ATOM 754 O O . ASN A 1 94 ? 26.154 -6.051 11.870 1.00 46.09 94 ASN A O 1
ATOM 758 N N . ASN A 1 95 ? 25.923 -6.505 9.679 1.00 46.00 95 ASN A N 1
ATOM 759 C CA . ASN A 1 95 ? 25.660 -7.938 9.901 1.00 46.00 95 ASN A CA 1
ATOM 760 C C . ASN A 1 95 ? 26.782 -8.899 9.473 1.00 46.00 95 ASN A C 1
ATOM 762 O O . ASN A 1 95 ? 26.854 -9.984 10.046 1.00 46.00 95 ASN A O 1
ATOM 766 N N . ASP A 1 96 ? 27.703 -8.502 8.589 1.00 48.44 96 ASP A N 1
ATOM 767 C CA . ASP A 1 96 ? 28.635 -9.455 7.952 1.00 48.44 96 ASP A CA 1
ATOM 768 C C . ASP A 1 96 ? 30.126 -9.304 8.321 1.00 48.44 96 ASP A C 1
ATOM 770 O O . ASP A 1 96 ? 30.981 -9.984 7.756 1.00 48.44 96 ASP A O 1
ATOM 774 N N . GLU A 1 97 ? 30.492 -8.507 9.333 1.00 50.91 97 GLU A N 1
ATOM 775 C CA . GLU A 1 97 ? 31.900 -8.403 9.782 1.00 50.91 97 GLU A CA 1
ATOM 776 C C . GLU A 1 97 ? 32.447 -9.668 10.494 1.00 50.91 97 GLU A C 1
ATOM 778 O O . GLU A 1 97 ? 33.555 -9.646 11.032 1.00 50.91 97 GLU A O 1
ATOM 783 N N . ARG A 1 98 ? 31.712 -10.792 10.532 1.00 51.91 98 ARG A N 1
ATOM 784 C CA . ARG A 1 98 ? 32.116 -11.991 11.297 1.00 51.91 98 ARG A CA 1
ATOM 785 C C . ARG A 1 98 ? 32.699 -13.167 10.512 1.00 51.91 98 ARG A C 1
ATOM 787 O O . ARG A 1 98 ? 33.154 -14.095 11.173 1.00 51.91 98 ARG A O 1
ATOM 794 N N . GLU A 1 99 ? 32.780 -13.146 9.180 1.00 54.09 99 GLU A N 1
ATOM 795 C CA . GLU A 1 99 ? 33.256 -14.333 8.429 1.00 54.09 99 GLU A CA 1
ATOM 796 C C . GLU A 1 99 ? 34.369 -14.120 7.387 1.00 54.09 99 GLU A C 1
ATOM 798 O O . GLU A 1 99 ? 34.705 -15.056 6.665 1.00 54.09 99 GLU A O 1
ATOM 803 N N . VAL A 1 100 ? 35.025 -12.957 7.322 1.00 53.59 100 VAL A N 1
ATOM 804 C CA . VAL A 1 100 ? 36.073 -12.721 6.304 1.00 53.59 100 VAL A CA 1
ATOM 805 C C . VAL A 1 100 ? 37.447 -12.479 6.931 1.00 53.59 100 VAL A C 1
ATOM 807 O O . VAL A 1 100 ? 38.000 -11.389 6.881 1.00 53.59 100 VAL A O 1
ATOM 810 N N . ASN A 1 101 ? 38.018 -13.534 7.506 1.00 50.03 101 ASN A N 1
ATOM 811 C CA . ASN A 1 101 ? 39.467 -13.707 7.613 1.00 50.03 101 ASN A CA 1
ATOM 812 C C . ASN A 1 101 ? 39.784 -15.097 7.039 1.00 50.03 101 ASN A C 1
ATOM 814 O O . ASN A 1 101 ? 39.114 -16.054 7.408 1.00 50.03 101 ASN A O 1
ATOM 818 N N . ASP A 1 102 ? 40.776 -15.184 6.145 1.00 56.47 102 ASP A N 1
ATOM 819 C CA . ASP A 1 102 ? 41.416 -16.412 5.612 1.00 56.47 102 ASP A CA 1
ATOM 820 C C . ASP A 1 102 ? 41.180 -16.807 4.139 1.00 56.47 102 ASP A C 1
ATOM 822 O O . ASP A 1 102 ? 41.368 -17.971 3.781 1.00 56.47 102 ASP A O 1
ATOM 826 N N . ARG A 1 103 ? 40.889 -15.879 3.215 1.00 52.81 103 ARG A N 1
ATOM 827 C CA . ARG A 1 103 ? 41.070 -16.180 1.776 1.00 52.81 103 ARG A CA 1
ATOM 828 C C . ARG A 1 103 ? 42.034 -15.220 1.097 1.00 52.81 103 ARG A C 1
ATOM 830 O O . ARG A 1 103 ? 41.701 -14.080 0.799 1.00 52.81 103 ARG A O 1
ATOM 837 N N . GLN A 1 104 ? 43.247 -15.736 0.888 1.00 57.12 104 GLN A N 1
ATOM 838 C CA . GLN A 1 104 ? 44.285 -15.166 0.040 1.00 57.12 104 GLN A CA 1
ATOM 839 C C . GLN A 1 104 ? 43.751 -14.917 -1.373 1.00 57.12 104 GLN A C 1
ATOM 841 O O . GLN A 1 104 ? 43.077 -15.755 -1.967 1.00 57.12 104 GLN A O 1
ATOM 846 N N . GLN A 1 105 ? 44.076 -13.719 -1.836 1.00 53.66 105 GLN A N 1
ATOM 847 C CA . GLN A 1 105 ? 43.627 -13.042 -3.038 1.00 53.66 105 GLN A CA 1
ATOM 848 C C . GLN A 1 105 ? 44.367 -13.595 -4.265 1.00 53.66 105 GLN A C 1
ATOM 850 O O . GLN A 1 105 ? 45.596 -13.642 -4.265 1.00 53.66 105 GLN A O 1
ATOM 855 N N . ASP A 1 106 ? 43.612 -14.049 -5.266 1.00 62.50 106 ASP A N 1
ATOM 856 C CA . ASP A 1 106 ? 44.108 -14.509 -6.568 1.00 62.50 106 ASP A CA 1
ATOM 857 C C . ASP A 1 106 ? 43.595 -13.510 -7.623 1.00 62.50 106 ASP A C 1
ATOM 859 O O . ASP A 1 106 ? 42.385 -13.372 -7.819 1.00 62.50 106 ASP A O 1
ATOM 863 N N . ASP A 1 107 ? 44.516 -12.752 -8.224 1.00 60.41 107 ASP A N 1
ATOM 864 C CA . ASP A 1 107 ? 44.295 -11.513 -8.995 1.00 60.41 107 ASP A CA 1
ATOM 865 C C . ASP A 1 107 ? 43.758 -11.745 -10.428 1.00 60.41 107 ASP A C 1
ATOM 867 O O . ASP A 1 107 ? 44.273 -11.196 -11.405 1.00 60.41 107 ASP A O 1
ATOM 871 N N . ASN A 1 108 ? 42.710 -12.555 -10.592 1.00 58.94 108 ASN A N 1
ATOM 872 C CA . ASN A 1 108 ? 42.000 -12.686 -11.870 1.00 58.94 108 ASN A CA 1
ATOM 873 C C . ASN A 1 108 ? 40.663 -11.932 -11.825 1.00 58.94 108 ASN A C 1
ATOM 875 O O . ASN A 1 108 ? 39.595 -12.530 -11.696 1.00 58.94 108 ASN A O 1
ATOM 879 N N . ASP A 1 109 ? 40.743 -10.605 -11.947 1.00 59.22 109 ASP A N 1
ATOM 880 C CA . ASP A 1 109 ? 39.601 -9.690 -12.051 1.00 59.22 109 ASP A CA 1
ATOM 881 C C . ASP A 1 109 ? 38.867 -9.861 -13.395 1.00 59.22 109 ASP A C 1
ATOM 883 O O . ASP A 1 109 ? 39.044 -9.099 -14.351 1.00 59.22 109 ASP A O 1
ATOM 887 N N . GLU A 1 110 ? 38.014 -10.881 -13.477 1.00 59.66 110 GLU A N 1
ATOM 888 C CA . GLU A 1 110 ? 36.964 -10.950 -14.489 1.00 59.66 110 GLU A CA 1
ATOM 889 C C . GLU A 1 110 ? 35.899 -9.885 -14.146 1.00 59.66 110 GLU A C 1
ATOM 891 O O . GLU A 1 110 ? 35.346 -9.908 -13.041 1.00 59.66 110 GLU A O 1
ATOM 896 N N . PRO A 1 111 ? 35.596 -8.916 -15.036 1.00 54.62 111 PRO A N 1
ATOM 897 C CA . PRO A 1 111 ? 34.639 -7.860 -14.731 1.00 54.62 111 PRO A CA 1
ATOM 898 C C . PRO A 1 111 ? 33.269 -8.472 -14.427 1.00 54.62 111 PRO A C 1
ATOM 900 O O . PRO A 1 111 ? 32.667 -9.152 -15.258 1.00 54.62 111 PRO A O 1
ATOM 903 N N . ALA A 1 112 ? 32.812 -8.225 -13.200 1.00 53.97 112 ALA A N 1
ATOM 904 C CA . ALA A 1 112 ? 31.617 -8.766 -12.575 1.00 53.97 112 ALA A CA 1
ATOM 905 C C . ALA A 1 112 ? 30.415 -8.890 -13.533 1.00 53.97 112 ALA A C 1
ATOM 907 O O . ALA A 1 112 ? 29.684 -7.932 -13.778 1.00 53.97 112 ALA A O 1
ATOM 908 N N . GLN A 1 113 ? 30.119 -10.117 -13.974 1.00 55.88 113 GLN A N 1
ATOM 909 C CA . GLN A 1 113 ? 28.887 -10.480 -14.695 1.00 55.88 113 GLN A CA 1
ATOM 910 C C . GLN A 1 113 ? 27.608 -10.360 -13.826 1.00 55.88 113 GLN A C 1
ATOM 912 O O . GLN A 1 113 ? 26.523 -10.781 -14.226 1.00 55.88 113 GLN A O 1
ATOM 917 N N . PHE A 1 114 ? 27.709 -9.775 -12.630 1.00 55.19 114 PHE A N 1
ATOM 918 C CA . PHE A 1 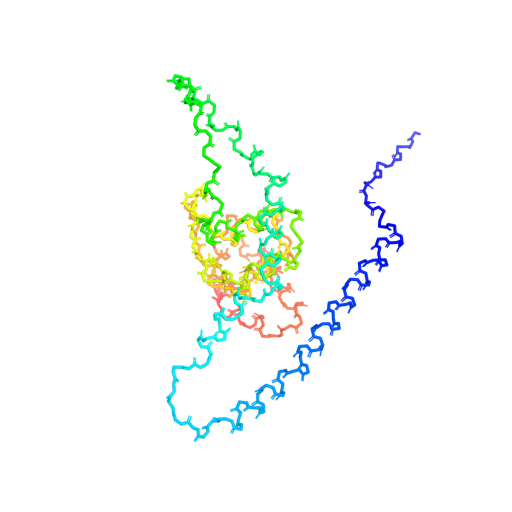114 ? 26.657 -9.729 -11.614 1.00 55.19 114 PHE A CA 1
ATOM 919 C C . PHE A 1 114 ? 25.446 -8.862 -11.990 1.00 55.19 114 PHE A C 1
ATOM 921 O O . PHE A 1 114 ? 24.364 -9.059 -11.438 1.00 55.19 114 PHE A O 1
ATOM 928 N N . ALA A 1 115 ? 25.578 -7.928 -12.935 1.00 53.47 115 ALA A N 1
ATOM 929 C CA . ALA A 1 115 ? 24.518 -6.959 -13.219 1.00 53.47 115 ALA A CA 1
ATOM 930 C C . ALA A 1 115 ? 23.330 -7.522 -14.026 1.00 53.47 115 ALA A C 1
ATOM 932 O O . ALA A 1 115 ? 22.258 -6.919 -14.034 1.00 53.47 115 ALA A O 1
ATOM 933 N N . HIS A 1 116 ? 23.474 -8.665 -14.706 1.00 56.91 116 HIS A N 1
ATOM 934 C CA . HIS A 1 116 ? 22.486 -9.073 -15.715 1.00 56.91 116 HIS A CA 1
ATOM 935 C C . HIS A 1 116 ? 21.283 -9.873 -15.200 1.00 56.91 116 HIS A C 1
ATOM 937 O O . HIS A 1 116 ? 20.316 -10.008 -15.943 1.00 56.91 116 HIS A O 1
ATOM 943 N N . ASN A 1 117 ? 21.282 -10.344 -13.948 1.00 75.06 117 ASN A N 1
ATOM 944 C CA . ASN A 1 117 ? 20.232 -11.243 -13.443 1.00 75.06 117 ASN A CA 1
ATOM 945 C C . ASN A 1 117 ? 19.677 -10.831 -12.070 1.00 75.06 117 ASN A C 1
ATOM 947 O O . ASN A 1 117 ? 19.466 -11.676 -11.199 1.00 75.06 117 ASN A O 1
ATOM 951 N N . LEU A 1 118 ? 19.428 -9.538 -11.846 1.00 81.81 118 LEU A N 1
ATOM 952 C CA . LEU A 1 118 ? 18.674 -9.136 -10.657 1.00 81.81 118 LEU A CA 1
ATOM 953 C C . LEU A 1 118 ? 17.212 -9.594 -10.793 1.00 81.81 118 LEU A C 1
ATOM 955 O O . LEU A 1 118 ? 16.554 -9.236 -11.773 1.00 81.81 118 LEU A O 1
ATOM 959 N N . PRO A 1 119 ? 16.673 -10.365 -9.829 1.00 88.50 119 PRO A N 1
ATOM 960 C CA . PRO A 1 119 ? 15.291 -10.810 -9.899 1.00 88.50 119 PRO A CA 1
ATOM 961 C C . PRO A 1 119 ? 14.338 -9.600 -9.821 1.00 88.50 119 PRO A C 1
ATOM 963 O O . PRO A 1 119 ? 14.583 -8.679 -9.031 1.00 88.50 119 PRO A O 1
ATOM 966 N N . PRO A 1 120 ? 13.230 -9.595 -10.586 1.00 89.00 120 PRO A N 1
ATOM 967 C CA . PRO A 1 120 ? 12.283 -8.477 -10.645 1.00 89.00 120 PRO A CA 1
ATOM 968 C C . PRO A 1 120 ? 11.786 -7.971 -9.283 1.00 89.00 120 PRO A C 1
ATOM 970 O O . PRO A 1 120 ? 11.678 -6.763 -9.066 1.00 89.00 120 PRO A O 1
ATOM 973 N N . SER A 1 121 ? 11.543 -8.880 -8.335 1.00 89.12 121 SER A N 1
ATOM 974 C CA . SER A 1 121 ? 11.107 -8.547 -6.974 1.00 89.12 121 SER A CA 1
ATOM 975 C C . SER A 1 121 ? 12.133 -7.697 -6.214 1.00 89.12 121 SER A C 1
ATOM 977 O O . SER A 1 121 ? 11.749 -6.776 -5.490 1.00 89.12 121 SER A O 1
ATOM 979 N N . ARG A 1 122 ? 13.439 -7.926 -6.422 1.00 88.06 122 ARG A N 1
ATOM 980 C CA . ARG A 1 122 ? 14.505 -7.108 -5.817 1.00 88.06 122 ARG A CA 1
ATOM 981 C C . ARG A 1 122 ? 14.556 -5.709 -6.419 1.00 88.06 122 ARG A C 1
ATOM 983 O O . ARG A 1 122 ? 14.721 -4.750 -5.670 1.00 88.06 122 ARG A O 1
ATOM 990 N N . ILE A 1 123 ? 14.351 -5.574 -7.732 1.00 89.69 123 ILE A N 1
ATOM 991 C CA . ILE A 1 123 ? 14.299 -4.263 -8.402 1.00 89.69 123 ILE A CA 1
ATOM 992 C C . ILE A 1 123 ? 13.122 -3.445 -7.863 1.00 89.69 123 ILE A C 1
ATOM 994 O O . ILE A 1 123 ? 13.306 -2.312 -7.417 1.00 89.69 123 ILE A O 1
ATOM 998 N N . LEU A 1 124 ? 11.922 -4.033 -7.855 1.00 92.25 124 LEU A N 1
ATOM 999 C CA . LEU A 1 124 ? 10.713 -3.392 -7.338 1.00 92.25 124 LEU A CA 1
ATOM 1000 C C . LEU A 1 124 ? 10.901 -2.932 -5.886 1.00 92.25 124 LEU A C 1
ATOM 1002 O O . LEU A 1 124 ? 10.581 -1.795 -5.534 1.00 92.25 124 LEU A O 1
ATOM 1006 N N . ARG A 1 125 ? 11.481 -3.797 -5.051 1.00 89.75 125 ARG A N 1
ATOM 1007 C CA . ARG A 1 125 ? 11.776 -3.489 -3.654 1.00 89.75 125 ARG A CA 1
ATOM 1008 C C . ARG A 1 125 ? 12.768 -2.339 -3.513 1.00 89.75 125 ARG A C 1
ATOM 1010 O O . ARG A 1 125 ? 12.511 -1.433 -2.730 1.00 89.75 125 ARG A O 1
ATOM 1017 N N . ALA A 1 126 ? 13.875 -2.360 -4.253 1.00 90.38 126 ALA A N 1
ATOM 1018 C CA . ALA A 1 126 ? 14.889 -1.309 -4.197 1.00 90.38 126 ALA A CA 1
ATOM 1019 C C . ALA A 1 126 ? 14.293 0.063 -4.548 1.00 90.38 126 ALA A C 1
ATOM 1021 O O . ALA A 1 126 ? 14.574 1.058 -3.883 1.00 90.38 126 ALA A O 1
ATOM 1022 N N . VAL A 1 127 ? 13.408 0.095 -5.545 1.00 91.75 127 VAL A N 1
ATOM 1023 C CA . VAL A 1 127 ? 12.698 1.304 -5.977 1.00 91.75 127 VAL A CA 1
ATOM 1024 C C . VAL A 1 127 ? 11.736 1.830 -4.897 1.00 91.75 127 VAL A C 1
ATOM 1026 O O . VAL A 1 127 ? 11.694 3.035 -4.649 1.00 91.75 127 VAL A O 1
ATOM 1029 N N . ILE A 1 128 ? 10.997 0.947 -4.215 1.00 93.00 128 ILE A N 1
ATOM 1030 C CA . ILE A 1 128 ? 10.060 1.316 -3.133 1.00 93.00 128 ILE A CA 1
ATOM 1031 C C . ILE A 1 128 ? 10.792 1.686 -1.833 1.00 93.00 128 ILE A C 1
ATOM 1033 O O . ILE A 1 128 ? 10.372 2.590 -1.110 1.00 93.00 128 ILE A O 1
ATOM 1037 N N . ALA A 1 129 ? 11.887 0.991 -1.516 1.00 90.75 129 ALA A N 1
ATOM 1038 C CA . ALA A 1 129 ? 12.690 1.236 -0.320 1.00 90.75 129 ALA A CA 1
ATOM 1039 C C . ALA A 1 129 ? 13.428 2.576 -0.384 1.00 90.75 129 ALA A C 1
ATOM 1041 O O . ALA A 1 129 ? 13.727 3.152 0.658 1.00 90.75 129 ALA A O 1
ATOM 1042 N N . ASN A 1 130 ? 13.760 3.048 -1.588 1.00 89.00 130 ASN A N 1
ATOM 1043 C CA . ASN A 1 130 ? 14.590 4.226 -1.771 1.00 89.00 130 ASN A CA 1
ATOM 1044 C C . ASN A 1 130 ? 13.749 5.522 -1.721 1.00 89.00 130 ASN A C 1
ATOM 1046 O O . ASN A 1 130 ? 13.031 5.817 -2.681 1.00 89.00 130 ASN A O 1
ATOM 1050 N N . PRO A 1 131 ? 13.884 6.356 -0.669 1.00 84.19 131 PRO A N 1
ATOM 1051 C CA . PRO A 1 131 ? 13.130 7.605 -0.542 1.00 84.19 131 PRO A CA 1
ATOM 1052 C C . PRO A 1 131 ? 13.547 8.676 -1.562 1.00 84.19 131 PRO A C 1
ATOM 1054 O O . PRO A 1 131 ? 12.834 9.660 -1.745 1.00 84.19 131 PRO A O 1
ATOM 1057 N N . GLN A 1 132 ? 14.702 8.515 -2.215 1.00 85.56 132 GLN A N 1
ATOM 1058 C CA . GLN A 1 132 ? 15.178 9.413 -3.269 1.00 85.56 132 GLN A CA 1
ATOM 1059 C C . GLN A 1 132 ? 14.703 8.988 -4.664 1.00 85.56 132 GLN A C 1
ATOM 1061 O O . GLN A 1 132 ? 14.894 9.738 -5.624 1.00 85.56 132 GLN A O 1
ATOM 1066 N N . CYS A 1 133 ? 14.087 7.808 -4.799 1.00 85.44 133 CYS A N 1
ATOM 1067 C CA . CYS A 1 133 ? 13.573 7.361 -6.083 1.00 85.44 133 CYS A CA 1
ATOM 1068 C C . CYS A 1 133 ? 12.400 8.261 -6.522 1.00 85.44 133 CYS A C 1
ATOM 1070 O O . CYS A 1 133 ? 11.462 8.459 -5.747 1.00 85.44 133 CYS A O 1
ATOM 1072 N N . PRO A 1 134 ? 12.419 8.829 -7.743 1.00 88.19 134 PRO A N 1
ATOM 1073 C CA . PRO A 1 134 ? 11.315 9.653 -8.225 1.00 88.19 134 PRO A CA 1
ATOM 1074 C C . PRO A 1 134 ? 9.992 8.875 -8.273 1.00 88.19 134 PRO A C 1
ATOM 1076 O O . PRO A 1 134 ? 9.967 7.723 -8.700 1.00 88.19 134 PRO A O 1
ATOM 1079 N N . SER A 1 135 ? 8.869 9.520 -7.939 1.00 87.38 135 SER A N 1
ATOM 1080 C CA . SER A 1 135 ? 7.555 8.849 -7.901 1.00 87.38 135 SER A CA 1
ATOM 1081 C C . SER A 1 135 ? 7.172 8.190 -9.230 1.00 87.38 135 SER A C 1
ATOM 1083 O O . SER A 1 135 ? 6.707 7.058 -9.246 1.00 87.38 135 SER A O 1
ATOM 1085 N N . SER A 1 136 ? 7.476 8.830 -10.364 1.00 86.25 136 SER A N 1
ATOM 1086 C CA . SER A 1 136 ? 7.196 8.273 -11.695 1.00 86.25 136 SER A CA 1
ATOM 1087 C C . SER A 1 136 ? 7.928 6.957 -11.976 1.00 86.25 136 SER A C 1
ATOM 1089 O O . SER A 1 136 ? 7.479 6.155 -12.792 1.00 86.25 136 SER A O 1
ATOM 1091 N N . TRP A 1 137 ? 9.051 6.720 -11.303 1.00 87.25 137 TRP A N 1
ATOM 1092 C CA . TRP A 1 137 ? 9.810 5.480 -11.409 1.00 87.25 137 TRP A CA 1
ATOM 1093 C C . TRP A 1 137 ? 9.242 4.396 -10.510 1.00 87.25 137 TRP A C 1
ATOM 1095 O O . TRP A 1 137 ? 9.198 3.235 -10.908 1.00 87.25 137 TRP A O 1
ATOM 1105 N N . GLN A 1 138 ? 8.771 4.787 -9.330 1.00 91.88 138 GLN A N 1
ATOM 1106 C CA . GLN A 1 138 ? 8.058 3.904 -8.419 1.00 91.88 138 GLN A CA 1
ATOM 1107 C C . GLN A 1 138 ? 6.757 3.410 -9.057 1.00 91.88 138 GLN A C 1
ATOM 1109 O O . GLN A 1 138 ? 6.551 2.204 -9.152 1.00 91.88 138 GLN A O 1
ATOM 1114 N N . GLU A 1 139 ? 5.950 4.316 -9.609 1.00 88.75 139 GLU A N 1
ATOM 1115 C CA . GLU A 1 139 ? 4.736 3.995 -10.371 1.00 88.75 139 GLU A CA 1
ATOM 1116 C C . GLU A 1 139 ? 5.035 3.056 -11.549 1.00 88.75 139 GLU A C 1
ATOM 1118 O O . GLU A 1 139 ? 4.351 2.050 -11.746 1.00 88.75 139 GLU A O 1
ATOM 1123 N N . TYR A 1 140 ? 6.094 3.346 -12.313 1.00 86.75 140 TYR A N 1
ATOM 1124 C CA . TYR A 1 140 ? 6.504 2.486 -13.418 1.00 86.75 140 TYR A CA 1
ATOM 1125 C C . TYR A 1 140 ? 6.913 1.084 -12.956 1.00 86.75 140 TYR A C 1
ATOM 1127 O O . TYR A 1 140 ? 6.483 0.094 -13.548 1.00 86.75 140 TYR A O 1
ATOM 1135 N N . ALA A 1 141 ? 7.717 0.983 -11.896 1.00 90.75 141 ALA A N 1
ATOM 1136 C CA . ALA A 1 141 ? 8.139 -0.300 -11.353 1.00 90.75 141 ALA A CA 1
ATOM 1137 C C . ALA A 1 141 ? 6.937 -1.119 -10.865 1.00 90.75 141 ALA A C 1
ATOM 1139 O O . ALA A 1 141 ? 6.856 -2.306 -11.174 1.00 90.75 141 ALA A O 1
ATOM 1140 N N . ILE A 1 142 ? 5.981 -0.488 -10.173 1.00 93.44 142 ILE A N 1
ATOM 1141 C CA . ILE A 1 142 ? 4.730 -1.129 -9.739 1.00 93.44 142 ILE A CA 1
ATOM 1142 C C . ILE A 1 142 ? 3.959 -1.671 -10.946 1.00 93.44 142 ILE A C 1
ATOM 1144 O O . ILE A 1 142 ? 3.482 -2.803 -10.913 1.00 93.44 142 ILE A O 1
ATOM 1148 N N . PHE A 1 143 ? 3.870 -0.892 -12.026 1.00 90.19 143 PHE A N 1
ATOM 1149 C CA . PHE A 1 143 ? 3.168 -1.295 -13.241 1.00 90.19 143 PHE A CA 1
ATOM 1150 C C . PHE A 1 143 ? 3.844 -2.477 -13.958 1.00 90.19 143 PHE A C 1
ATOM 1152 O O . PHE A 1 143 ? 3.181 -3.453 -14.311 1.00 90.19 143 PHE A O 1
ATOM 1159 N N . VAL A 1 144 ? 5.163 -2.423 -14.164 1.00 89.38 144 VAL A N 1
ATOM 1160 C CA . VAL A 1 144 ? 5.896 -3.481 -14.884 1.00 89.38 144 VAL A CA 1
ATOM 1161 C C . VAL A 1 144 ? 5.985 -4.757 -14.078 1.00 89.38 144 VAL A C 1
ATOM 1163 O O . VAL A 1 144 ? 5.732 -5.840 -14.602 1.00 89.38 144 VAL A O 1
ATOM 1166 N N . TYR A 1 145 ? 6.322 -4.637 -12.800 1.00 92.38 145 TYR A N 1
ATOM 1167 C CA . TYR A 1 145 ? 6.556 -5.774 -11.923 1.00 92.38 145 TYR A CA 1
ATOM 1168 C C . TYR A 1 145 ? 5.307 -6.140 -11.116 1.00 92.38 145 TYR A C 1
ATOM 1170 O O . TYR A 1 145 ? 5.423 -6.722 -10.040 1.00 92.38 145 TYR A O 1
ATOM 1178 N N . HIS A 1 146 ? 4.110 -5.839 -11.636 1.00 92.06 146 HIS A N 1
ATOM 1179 C CA . HIS A 1 146 ? 2.846 -6.081 -10.936 1.00 92.06 146 HIS A CA 1
ATOM 1180 C C . HIS A 1 146 ? 2.671 -7.552 -10.517 1.00 92.06 146 HIS A C 1
ATOM 1182 O O . HIS A 1 146 ? 2.157 -7.833 -9.437 1.00 92.06 146 HIS A O 1
ATOM 1188 N N . ALA A 1 147 ? 3.152 -8.490 -11.342 1.00 93.19 147 ALA A N 1
ATOM 1189 C CA . ALA A 1 147 ? 3.102 -9.926 -11.067 1.00 93.19 147 ALA A CA 1
ATOM 1190 C C . ALA A 1 147 ? 3.897 -10.325 -9.810 1.00 93.19 147 ALA A C 1
ATOM 1192 O O . ALA A 1 147 ? 3.606 -11.351 -9.208 1.00 93.19 147 ALA A O 1
ATOM 1193 N N . HIS A 1 148 ? 4.854 -9.492 -9.392 1.00 94.69 148 HIS A N 1
ATOM 1194 C CA . HIS A 1 148 ? 5.732 -9.717 -8.245 1.00 94.69 148 HIS A CA 1
ATOM 1195 C C . HIS A 1 148 ? 5.312 -8.921 -6.998 1.00 94.69 148 HIS A C 1
ATOM 1197 O O . HIS A 1 148 ? 6.031 -8.907 -6.001 1.00 94.69 148 HIS A O 1
ATOM 1203 N N . LEU A 1 149 ? 4.150 -8.251 -7.013 1.00 95.25 149 LEU A N 1
ATOM 1204 C CA . LEU A 1 149 ? 3.644 -7.486 -5.859 1.00 95.25 149 LEU A CA 1
ATOM 1205 C C . LEU A 1 149 ? 3.259 -8.366 -4.661 1.00 95.25 149 LEU A C 1
ATOM 1207 O O . LEU A 1 149 ? 3.140 -7.863 -3.545 1.00 95.25 149 LEU A O 1
ATOM 1211 N N . MET A 1 150 ? 3.061 -9.661 -4.900 1.00 96.50 150 MET A N 1
ATOM 1212 C CA . MET A 1 150 ? 2.687 -10.655 -3.891 1.00 96.50 150 MET A CA 1
ATOM 1213 C C . MET A 1 150 ? 3.853 -11.565 -3.498 1.00 96.50 150 MET A C 1
ATOM 1215 O O . MET A 1 150 ? 3.694 -12.374 -2.587 1.00 96.50 150 MET A O 1
ATOM 1219 N N . ASP A 1 151 ? 5.005 -11.442 -4.160 1.00 94.75 151 ASP A N 1
ATOM 1220 C CA . ASP A 1 151 ? 6.147 -12.310 -3.904 1.00 94.75 151 ASP A CA 1
ATOM 1221 C C . ASP A 1 151 ? 6.828 -11.877 -2.599 1.00 94.75 151 ASP A C 1
ATOM 1223 O O . ASP A 1 151 ? 7.333 -10.748 -2.513 1.00 94.75 151 ASP A O 1
ATOM 1227 N N . PRO A 1 152 ? 6.850 -12.735 -1.563 1.00 90.75 152 PRO A N 1
ATOM 1228 C CA . PRO A 1 152 ? 7.583 -12.428 -0.351 1.00 90.75 152 PRO A CA 1
ATOM 1229 C C . PRO A 1 152 ? 9.076 -12.417 -0.668 1.00 90.75 152 PRO A C 1
ATOM 1231 O O . PRO A 1 152 ? 9.596 -13.287 -1.370 1.00 90.75 152 PRO A O 1
ATOM 1234 N N . VAL A 1 153 ? 9.790 -11.437 -0.125 1.00 78.00 153 VAL A N 1
ATOM 1235 C CA . VAL A 1 153 ? 11.247 -11.423 -0.232 1.00 78.00 153 VAL A CA 1
ATOM 1236 C C . VAL A 1 153 ? 11.814 -12.230 0.931 1.00 78.00 153 VAL A C 1
ATOM 1238 O O . VAL A 1 153 ? 11.637 -11.857 2.090 1.00 78.00 153 VAL A O 1
ATOM 1241 N N . ASN A 1 154 ? 12.512 -13.323 0.618 1.00 76.88 154 ASN A N 1
ATOM 1242 C CA . ASN A 1 154 ? 13.100 -14.229 1.615 1.00 76.88 154 ASN A CA 1
ATOM 1243 C C . ASN A 1 154 ? 14.063 -13.522 2.591 1.00 76.88 154 ASN A C 1
ATOM 1245 O O . ASN A 1 154 ? 14.268 -14.004 3.695 1.00 76.88 154 ASN A O 1
ATOM 1249 N N . GLU A 1 155 ? 14.625 -12.374 2.202 1.00 75.56 155 GLU A N 1
ATOM 1250 C CA . GLU A 1 155 ? 15.606 -11.610 2.988 1.00 75.56 155 GLU A CA 1
ATOM 1251 C C . GLU A 1 155 ? 14.975 -10.731 4.092 1.00 75.56 155 GLU A C 1
ATOM 1253 O O . GLU A 1 155 ? 15.696 -10.232 4.944 1.00 75.56 155 GLU A O 1
ATOM 1258 N N . ASN A 1 156 ? 13.652 -10.509 4.093 1.00 74.50 156 ASN A N 1
ATOM 1259 C CA . ASN A 1 156 ? 13.002 -9.485 4.929 1.00 74.50 156 ASN A CA 1
ATOM 1260 C C . ASN A 1 156 ? 11.746 -9.993 5.643 1.00 74.50 156 ASN A C 1
ATOM 1262 O O . ASN A 1 156 ? 10.660 -9.446 5.451 1.00 74.50 156 ASN A O 1
ATOM 1266 N N . ASP A 1 157 ? 11.855 -11.058 6.433 1.00 89.56 157 ASP A N 1
ATOM 1267 C CA . ASP A 1 157 ? 10.724 -11.581 7.213 1.00 89.56 157 ASP A CA 1
ATOM 1268 C C . ASP A 1 157 ? 9.465 -11.805 6.352 1.00 89.56 157 ASP A C 1
ATOM 1270 O O . ASP A 1 157 ? 8.352 -11.476 6.756 1.00 89.56 157 ASP A O 1
ATOM 1274 N N . GLY A 1 158 ? 9.615 -12.263 5.105 1.00 93.31 158 GLY A N 1
ATOM 1275 C CA . GLY A 1 158 ? 8.487 -12.480 4.192 1.00 93.31 158 GLY A CA 1
ATOM 1276 C C . GLY A 1 158 ? 7.674 -11.223 3.843 1.00 93.31 158 GLY A C 1
ATOM 1277 O O . GLY A 1 158 ? 6.515 -11.330 3.444 1.00 93.31 158 GLY A O 1
ATOM 1278 N N . GLN A 1 159 ? 8.236 -10.022 3.994 1.00 94.94 159 GLN A N 1
ATOM 1279 C CA . GLN A 1 159 ? 7.567 -8.784 3.606 1.00 94.94 159 GLN A CA 1
ATOM 1280 C C . GLN A 1 159 ? 7.412 -8.695 2.085 1.00 94.94 159 GLN A C 1
ATOM 1282 O O . GLN A 1 159 ? 8.388 -8.677 1.333 1.00 94.94 159 GLN A O 1
ATOM 1287 N N . ILE A 1 160 ? 6.165 -8.578 1.638 1.00 96.56 160 ILE A N 1
ATOM 1288 C CA . ILE A 1 160 ? 5.835 -8.142 0.277 1.00 96.56 160 ILE A CA 1
ATOM 1289 C C . ILE A 1 160 ? 6.018 -6.616 0.106 1.00 96.56 160 ILE A C 1
ATOM 1291 O O . ILE A 1 160 ? 6.007 -5.886 1.106 1.00 96.56 160 ILE A O 1
ATOM 1295 N N . PRO A 1 161 ? 6.119 -6.102 -1.137 1.00 96.50 161 PRO A N 1
ATOM 1296 C CA . PRO A 1 161 ? 6.263 -4.673 -1.436 1.00 96.50 161 PRO A CA 1
ATOM 1297 C C . PRO A 1 161 ? 5.314 -3.726 -0.686 1.00 96.50 161 PRO A C 1
ATOM 1299 O O . PRO A 1 161 ? 5.731 -2.639 -0.284 1.00 96.50 161 PRO A O 1
ATOM 1302 N N . LEU A 1 162 ? 4.066 -4.139 -0.436 1.00 97.69 162 LEU A N 1
ATOM 1303 C CA . LEU A 1 162 ? 3.104 -3.333 0.322 1.00 97.69 162 LEU A CA 1
ATOM 1304 C C . LEU A 1 162 ? 3.546 -3.081 1.776 1.00 97.69 162 LEU A C 1
ATOM 1306 O O . LEU A 1 162 ? 3.453 -1.948 2.245 1.00 97.69 162 LEU A O 1
ATOM 1310 N N . HIS A 1 163 ? 4.061 -4.096 2.483 1.00 97.38 163 HIS A N 1
ATOM 1311 C CA . HIS A 1 163 ? 4.564 -3.930 3.856 1.00 97.38 163 HIS A CA 1
ATOM 1312 C C . HIS A 1 163 ? 5.726 -2.942 3.902 1.00 97.38 163 HIS A C 1
ATOM 1314 O O . HIS A 1 163 ? 5.784 -2.076 4.774 1.00 97.38 163 HIS A O 1
ATOM 1320 N N . LEU A 1 164 ? 6.631 -3.054 2.930 1.00 95.38 164 LEU A N 1
ATOM 1321 C CA . LEU A 1 164 ? 7.779 -2.171 2.834 1.00 95.38 164 LEU A CA 1
ATOM 1322 C C . LEU A 1 164 ? 7.336 -0.722 2.608 1.00 95.38 164 LEU A C 1
ATOM 1324 O O . LEU A 1 164 ? 7.754 0.157 3.359 1.00 95.38 164 LEU A O 1
ATOM 1328 N N . ALA A 1 165 ? 6.434 -0.480 1.652 1.00 96.25 165 ALA A N 1
ATOM 1329 C CA . ALA A 1 165 ? 5.939 0.861 1.344 1.00 96.25 165 ALA A CA 1
ATOM 1330 C C . ALA A 1 165 ? 5.297 1.547 2.555 1.00 96.25 165 ALA A C 1
ATOM 1332 O O . ALA A 1 165 ? 5.537 2.729 2.781 1.00 96.25 165 ALA A O 1
ATOM 1333 N N . VAL A 1 166 ? 4.562 0.806 3.389 1.00 96.94 166 VAL A N 1
ATOM 1334 C CA . VAL A 1 166 ? 4.008 1.336 4.646 1.00 96.94 166 VAL A CA 1
ATOM 1335 C C . VAL A 1 166 ? 5.096 1.925 5.552 1.00 96.94 166 VAL A C 1
ATOM 1337 O O . VAL A 1 166 ? 4.858 2.909 6.251 1.00 96.94 166 VAL A O 1
ATOM 1340 N N . THR A 1 167 ? 6.295 1.343 5.543 1.00 94.44 167 THR A N 1
ATOM 1341 C CA . THR A 1 167 ? 7.405 1.776 6.398 1.00 94.44 167 THR A CA 1
ATOM 1342 C C . THR A 1 167 ? 8.325 2.809 5.751 1.00 94.44 167 THR A C 1
ATOM 1344 O O . THR A 1 167 ? 8.796 3.700 6.456 1.00 94.44 167 THR A O 1
ATOM 1347 N N . THR A 1 168 ? 8.579 2.715 4.443 1.00 93.69 168 THR A N 1
ATOM 1348 C CA . THR A 1 168 ? 9.599 3.526 3.754 1.00 93.69 168 THR A CA 1
ATOM 1349 C C . THR A 1 168 ? 9.016 4.581 2.823 1.00 93.69 168 THR A C 1
ATOM 1351 O O . THR A 1 168 ? 9.592 5.658 2.691 1.00 93.69 168 THR A O 1
ATOM 1354 N N . ALA A 1 169 ? 7.880 4.298 2.183 1.00 94.31 169 ALA A N 1
ATOM 1355 C CA . ALA A 1 169 ? 7.289 5.144 1.149 1.00 94.31 169 ALA A CA 1
ATOM 1356 C C . ALA A 1 169 ? 5.751 5.199 1.258 1.00 94.31 169 ALA A C 1
ATOM 1358 O O . ALA A 1 169 ? 5.047 4.715 0.365 1.00 94.31 169 ALA A O 1
ATOM 1359 N N . PRO A 1 170 ? 5.199 5.816 2.326 1.00 95.44 170 PRO A N 1
ATOM 1360 C CA . PRO A 1 170 ? 3.758 5.842 2.583 1.00 95.44 170 PRO A CA 1
ATOM 1361 C C . PRO A 1 170 ? 2.893 6.324 1.419 1.00 95.44 170 PRO A C 1
ATOM 1363 O O . PRO A 1 170 ? 1.779 5.852 1.220 1.00 95.44 170 PRO A O 1
ATOM 1366 N N . THR A 1 171 ? 3.402 7.264 0.624 1.00 94.38 171 THR A N 1
ATOM 1367 C CA . THR A 1 171 ? 2.672 7.831 -0.515 1.00 94.38 171 THR A CA 1
ATOM 1368 C C . THR A 1 171 ? 2.331 6.795 -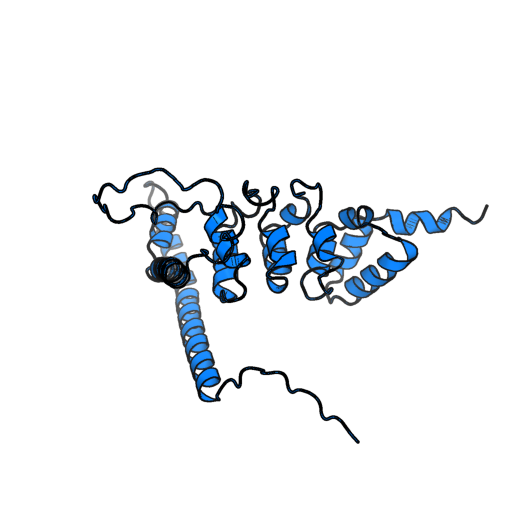1.585 1.00 94.38 171 THR A C 1
ATOM 1370 O O . THR A 1 171 ? 1.346 6.986 -2.283 1.00 94.38 171 THR A O 1
ATOM 1373 N N . LEU A 1 172 ? 3.086 5.693 -1.675 1.00 95.62 172 LEU A N 1
ATOM 1374 C CA . LEU A 1 172 ? 2.863 4.617 -2.647 1.00 95.62 172 LEU A CA 1
ATOM 1375 C C . LEU A 1 172 ? 1.839 3.577 -2.195 1.00 95.62 172 LEU A C 1
ATOM 1377 O O . LEU A 1 172 ? 1.444 2.720 -2.982 1.00 95.62 172 LEU A O 1
ATOM 1381 N N . VAL A 1 173 ? 1.423 3.598 -0.926 1.00 97.19 173 VAL A N 1
ATOM 1382 C CA . VAL A 1 173 ? 0.532 2.568 -0.373 1.00 97.19 173 VAL A CA 1
ATOM 1383 C C . VAL A 1 173 ? -0.785 2.517 -1.149 1.00 97.19 173 VAL A C 1
ATOM 1385 O O . VAL A 1 173 ? -1.262 1.432 -1.469 1.00 97.19 173 VAL A O 1
ATOM 1388 N N . ALA A 1 174 ? -1.348 3.675 -1.506 1.00 95.44 174 ALA A N 1
ATOM 1389 C CA . ALA A 1 174 ? -2.568 3.735 -2.305 1.00 95.44 174 ALA A CA 1
ATOM 1390 C C . ALA A 1 174 ? -2.368 3.157 -3.718 1.00 95.44 174 ALA A C 1
ATOM 1392 O O . ALA A 1 174 ? -3.217 2.395 -4.178 1.00 95.44 174 ALA A O 1
ATOM 1393 N N . ASP A 1 175 ? -1.239 3.451 -4.368 1.00 95.12 175 ASP A N 1
ATOM 1394 C CA . ASP A 1 175 ? -0.927 2.962 -5.717 1.00 95.12 175 ASP A CA 1
ATOM 1395 C C . ASP A 1 175 ? -0.723 1.442 -5.735 1.00 95.12 175 ASP A C 1
ATOM 1397 O O . ASP A 1 175 ? -1.234 0.747 -6.614 1.00 95.12 175 ASP A O 1
ATOM 1401 N N . LEU A 1 176 ? -0.035 0.902 -4.725 1.00 97.00 176 LEU A N 1
ATOM 1402 C CA . LEU A 1 176 ? 0.166 -0.539 -4.554 1.00 97.00 176 LEU A CA 1
ATOM 1403 C C . LEU A 1 176 ? -1.150 -1.273 -4.290 1.00 97.00 176 LEU A C 1
ATOM 1405 O O . LEU A 1 176 ? -1.389 -2.333 -4.868 1.00 97.00 176 LEU A O 1
ATOM 1409 N N . ILE A 1 177 ? -2.019 -0.701 -3.453 1.00 97.69 177 ILE A N 1
ATOM 1410 C CA . ILE A 1 177 ? -3.355 -1.247 -3.196 1.00 97.69 177 ILE A CA 1
ATOM 1411 C C . ILE A 1 177 ? -4.218 -1.201 -4.450 1.00 97.69 177 ILE A C 1
ATOM 1413 O O . ILE A 1 177 ? -4.925 -2.163 -4.733 1.00 97.69 177 ILE A O 1
ATOM 1417 N N . TRP A 1 178 ? -4.149 -0.115 -5.217 1.00 94.94 178 TRP A N 1
ATOM 1418 C CA . TRP A 1 178 ? -4.878 -0.001 -6.472 1.00 94.94 178 TRP A CA 1
ATOM 1419 C C . TRP A 1 178 ? -4.400 -1.035 -7.501 1.00 94.94 178 TRP A C 1
ATOM 1421 O O . TRP A 1 178 ? -5.223 -1.681 -8.148 1.00 94.94 178 TRP A O 1
ATOM 1431 N N . ALA A 1 179 ? -3.084 -1.241 -7.609 1.00 95.44 179 ALA A N 1
ATOM 1432 C CA . ALA A 1 179 ? -2.492 -2.222 -8.513 1.00 95.44 179 ALA A CA 1
ATOM 1433 C C . ALA A 1 179 ? -2.777 -3.675 -8.092 1.00 95.44 179 ALA A C 1
ATOM 1435 O O . ALA A 1 179 ? -3.018 -4.531 -8.942 1.00 95.44 179 ALA A O 1
ATOM 1436 N N . CYS A 1 180 ? -2.753 -3.972 -6.789 1.00 97.38 180 CYS A N 1
ATOM 1437 C CA . CYS A 1 180 ? -2.985 -5.313 -6.264 1.00 97.38 180 CYS A CA 1
ATOM 1438 C C . CYS A 1 180 ? -3.726 -5.271 -4.913 1.00 97.38 180 CYS A C 1
ATOM 1440 O O . CYS A 1 180 ? -3.095 -5.397 -3.861 1.00 97.38 180 CYS A O 1
ATOM 1442 N N . PRO A 1 181 ? -5.069 -5.174 -4.896 1.00 96.88 181 PRO A N 1
ATOM 1443 C CA . PRO A 1 181 ? -5.835 -5.078 -3.647 1.00 96.88 181 PRO A CA 1
ATOM 1444 C C . PRO A 1 181 ? -5.626 -6.274 -2.710 1.00 96.88 181 PRO A C 1
ATOM 1446 O O . PRO A 1 181 ? -5.625 -6.128 -1.488 1.00 96.88 181 PRO A O 1
ATOM 1449 N N . GLN A 1 182 ? -5.389 -7.457 -3.286 1.00 97.19 182 GLN A N 1
ATOM 1450 C CA . GLN A 1 182 ? -5.174 -8.711 -2.559 1.00 97.19 182 GLN A CA 1
ATOM 1451 C C . GLN A 1 182 ? -3.942 -8.668 -1.642 1.00 97.19 182 GLN A C 1
ATOM 1453 O O . GLN A 1 182 ? -3.913 -9.369 -0.632 1.00 97.19 182 GLN A O 1
ATOM 1458 N N . SER A 1 183 ? -2.965 -7.806 -1.940 1.00 97.06 183 SER A N 1
ATOM 1459 C CA . SER A 1 183 ? -1.764 -7.619 -1.118 1.00 97.06 183 SER A CA 1
ATOM 1460 C C . SER A 1 183 ? -2.076 -7.166 0.311 1.00 97.06 183 SER A C 1
ATOM 1462 O O . SER A 1 183 ? -1.357 -7.529 1.238 1.00 97.06 183 SER A O 1
ATOM 1464 N N . SER A 1 184 ? -3.202 -6.478 0.529 1.00 97.56 184 SER A N 1
ATOM 1465 C CA . SER A 1 184 ? -3.672 -6.081 1.867 1.00 97.56 184 SER A CA 1
ATOM 1466 C C . SER A 1 184 ? -4.083 -7.250 2.775 1.00 97.56 184 SER A C 1
ATOM 1468 O O . SER A 1 184 ? -4.286 -7.052 3.975 1.00 97.56 184 SER A O 1
ATOM 1470 N N . HIS A 1 185 ? -4.215 -8.460 2.224 1.00 97.31 185 HIS A N 1
ATOM 1471 C CA . HIS A 1 185 ? -4.535 -9.683 2.964 1.00 97.31 185 HIS A CA 1
ATOM 1472 C C . HIS A 1 185 ? -3.306 -10.552 3.253 1.00 97.31 185 HIS A C 1
ATOM 1474 O O . HIS A 1 185 ? -3.420 -11.546 3.971 1.00 97.31 185 HIS A O 1
ATOM 1480 N N . VAL A 1 186 ? -2.147 -10.219 2.680 1.00 97.12 186 VAL A N 1
ATOM 1481 C CA . VAL A 1 186 ? -0.921 -10.998 2.861 1.00 97.12 186 VAL A CA 1
ATOM 1482 C C . VAL A 1 186 ? -0.301 -10.638 4.196 1.00 97.12 186 VAL A C 1
ATOM 1484 O O . VAL A 1 186 ? -0.117 -9.462 4.501 1.00 97.12 186 VAL A O 1
ATOM 1487 N N . ARG A 1 187 ? 0.041 -11.660 4.977 1.00 97.19 187 ARG A N 1
ATOM 1488 C CA . ARG A 1 187 ? 0.822 -11.503 6.201 1.00 97.19 187 ARG A CA 1
ATOM 1489 C C . ARG A 1 187 ? 2.302 -11.648 5.897 1.00 97.19 187 ARG A C 1
ATOM 1491 O O . ARG A 1 187 ? 2.680 -12.463 5.057 1.00 97.19 187 ARG A O 1
ATOM 1498 N N . ASN A 1 188 ? 3.126 -10.886 6.599 1.00 96.44 188 ASN A N 1
ATOM 1499 C CA . ASN A 1 188 ? 4.559 -11.152 6.655 1.00 96.44 188 ASN A CA 1
ATOM 1500 C C . ASN A 1 188 ? 4.852 -12.394 7.537 1.00 96.44 188 ASN A C 1
ATOM 1502 O O . ASN A 1 188 ? 3.940 -13.021 8.083 1.00 96.44 188 ASN A O 1
ATOM 1506 N N . ALA A 1 189 ? 6.125 -12.752 7.705 1.00 95.81 189 ALA A N 1
ATOM 1507 C CA . ALA A 1 189 ? 6.560 -13.886 8.524 1.00 95.81 189 ALA A CA 1
ATOM 1508 C C . ALA A 1 189 ? 6.246 -13.724 10.022 1.00 95.81 189 ALA A C 1
ATOM 1510 O O . ALA A 1 189 ? 6.131 -14.726 10.724 1.00 95.81 189 ALA A O 1
ATOM 1511 N N . ASN A 1 190 ? 6.041 -12.492 10.499 1.00 95.25 190 ASN A N 1
ATOM 1512 C CA . ASN A 1 190 ? 5.608 -12.208 11.871 1.00 95.25 190 ASN A CA 1
ATOM 1513 C C . ASN A 1 190 ? 4.087 -12.353 12.053 1.00 95.25 190 ASN A C 1
ATOM 1515 O O . ASN A 1 190 ? 3.581 -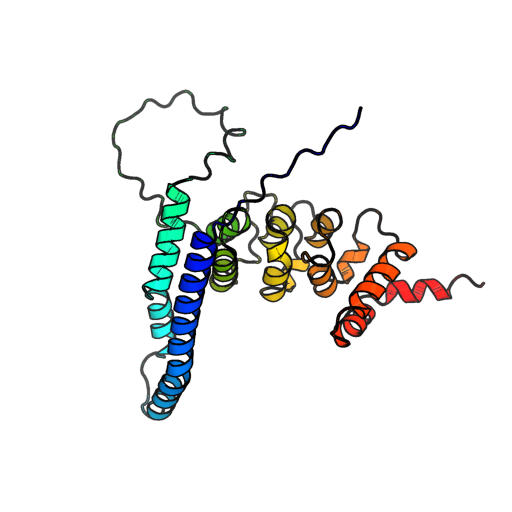12.228 13.164 1.00 95.25 190 ASN A O 1
ATOM 1519 N N . GLY A 1 191 ? 3.343 -12.620 10.975 1.00 96.19 191 GLY A N 1
ATOM 1520 C CA . GLY A 1 191 ? 1.885 -12.680 10.995 1.00 96.19 191 GLY A CA 1
ATOM 1521 C C . GLY A 1 191 ? 1.205 -11.310 10.903 1.00 96.19 191 GLY A C 1
ATOM 1522 O O . GLY A 1 191 ? -0.026 -11.250 10.949 1.00 96.19 191 GLY A O 1
ATOM 1523 N N . ASP A 1 192 ? 1.960 -10.224 10.728 1.00 96.62 192 ASP A N 1
ATOM 1524 C CA . ASP A 1 192 ? 1.411 -8.876 10.613 1.00 96.62 192 ASP A CA 1
ATOM 1525 C C . ASP A 1 192 ? 0.880 -8.620 9.205 1.00 96.62 192 ASP A C 1
ATOM 1527 O O . ASP A 1 192 ? 1.511 -8.974 8.207 1.00 96.62 192 ASP A O 1
ATOM 1531 N N . LEU A 1 193 ? -0.264 -7.943 9.131 1.00 97.31 193 LEU A N 1
ATOM 1532 C CA . LEU A 1 193 ? -0.783 -7.373 7.893 1.00 97.31 193 LEU A CA 1
ATOM 1533 C C . LEU A 1 193 ? -0.177 -5.985 7.659 1.00 97.31 193 LEU A C 1
ATOM 1535 O O . LEU A 1 193 ? 0.207 -5.280 8.597 1.00 97.31 193 LEU A O 1
ATOM 1539 N N . ALA A 1 194 ? -0.207 -5.520 6.410 1.00 97.56 194 ALA A N 1
ATOM 1540 C CA . ALA A 1 194 ? 0.171 -4.147 6.075 1.00 97.56 194 ALA A CA 1
ATOM 1541 C C . ALA A 1 194 ? -0.614 -3.099 6.890 1.00 97.56 194 ALA A C 1
ATOM 1543 O O . ALA A 1 194 ? -0.042 -2.085 7.291 1.00 97.56 194 ALA A O 1
ATOM 1544 N N . LEU A 1 195 ? -1.895 -3.359 7.198 1.00 97.44 195 LEU A N 1
ATOM 1545 C CA . LEU A 1 195 ? -2.695 -2.470 8.047 1.00 97.44 195 LEU A CA 1
ATOM 1546 C C . LEU A 1 195 ? -2.152 -2.387 9.483 1.00 97.44 195 LEU A C 1
ATOM 1548 O O . LEU A 1 195 ? -2.088 -1.290 10.037 1.00 97.44 195 LEU A O 1
ATOM 1552 N N . THR A 1 196 ? -1.710 -3.508 10.059 1.00 96.44 196 THR A N 1
ATOM 1553 C CA . THR A 1 196 ? -1.117 -3.562 11.405 1.00 96.44 196 THR A CA 1
ATOM 1554 C C . THR A 1 196 ? 0.110 -2.662 11.499 1.00 96.44 196 THR A C 1
ATOM 1556 O O . THR A 1 196 ? 0.229 -1.862 12.427 1.00 96.44 196 THR A O 1
ATOM 1559 N N . LEU A 1 197 ? 0.984 -2.719 10.489 1.00 96.06 197 LEU A N 1
ATOM 1560 C CA . LEU A 1 197 ? 2.174 -1.867 10.412 1.00 96.06 197 LEU A CA 1
ATOM 1561 C C . LEU A 1 197 ? 1.821 -0.387 10.176 1.00 96.06 197 LEU A C 1
ATOM 1563 O O . LEU A 1 197 ? 2.516 0.506 10.667 1.00 96.06 197 LEU A O 1
ATOM 1567 N N . ALA A 1 198 ? 0.753 -0.122 9.419 1.00 96.44 198 ALA A N 1
ATOM 1568 C CA . ALA A 1 198 ? 0.342 1.221 9.024 1.00 96.44 198 ALA A CA 1
ATOM 1569 C C . ALA A 1 198 ? -0.363 1.991 10.138 1.00 96.44 198 ALA A C 1
ATOM 1571 O O . ALA A 1 198 ? -0.211 3.209 10.214 1.00 96.44 198 ALA A O 1
ATOM 1572 N N . TYR A 1 199 ? -1.120 1.304 10.993 1.00 94.19 199 TYR A N 1
ATOM 1573 C CA . TYR A 1 199 ? -2.021 1.923 11.965 1.00 94.19 199 TYR A CA 1
ATOM 1574 C C . TYR A 1 199 ? -1.340 2.964 12.868 1.00 94.19 199 TYR A C 1
ATOM 1576 O O . TYR A 1 199 ? -1.924 4.001 13.167 1.00 94.19 199 TYR A O 1
ATOM 1584 N N . GLN A 1 200 ? -0.084 2.731 13.252 1.00 89.31 200 GLN A N 1
ATOM 1585 C CA . GLN A 1 200 ? 0.674 3.651 14.110 1.00 89.31 200 GLN A CA 1
ATOM 1586 C C . GLN A 1 200 ? 1.499 4.689 13.336 1.00 89.31 200 GLN A C 1
ATOM 1588 O O . GLN A 1 200 ? 1.991 5.647 13.929 1.00 89.31 200 GLN A O 1
ATOM 1593 N N . LYS A 1 201 ? 1.698 4.490 12.029 1.00 93.31 201 LYS A N 1
ATOM 1594 C CA . LYS A 1 201 ? 2.676 5.242 11.227 1.00 93.31 201 LYS A CA 1
ATOM 1595 C C . LYS A 1 201 ? 2.038 6.149 10.183 1.00 93.31 201 LYS A C 1
ATOM 1597 O O . LYS A 1 201 ? 2.622 7.172 9.834 1.00 93.31 201 LYS A O 1
ATOM 1602 N N . LEU A 1 202 ? 0.876 5.771 9.657 1.00 93.12 202 LEU A N 1
ATOM 1603 C CA . LEU A 1 202 ? 0.264 6.423 8.507 1.00 93.12 202 LEU A CA 1
ATOM 1604 C C . LEU A 1 202 ? -0.944 7.258 8.905 1.00 93.12 202 LEU A C 1
ATOM 1606 O O . LEU A 1 202 ? -1.800 6.836 9.678 1.00 93.12 202 LEU A O 1
ATOM 1610 N N . SER A 1 203 ? -1.063 8.433 8.291 1.00 93.44 203 SER A N 1
ATOM 1611 C CA . SER A 1 203 ? -2.325 9.170 8.290 1.00 93.44 203 SER A CA 1
ATOM 1612 C C . SER A 1 203 ? -3.319 8.576 7.287 1.00 93.44 203 SER A C 1
ATOM 1614 O O . SER A 1 203 ? -2.946 7.891 6.331 1.00 93.44 203 SER A O 1
ATOM 1616 N N . TRP A 1 204 ? -4.602 8.910 7.455 1.00 92.00 204 TRP A N 1
ATOM 1617 C CA . TRP A 1 204 ? -5.680 8.491 6.549 1.00 92.00 204 TRP A CA 1
ATOM 1618 C C . TRP A 1 204 ? -5.365 8.757 5.066 1.00 92.00 204 TRP A C 1
ATOM 1620 O O . TRP A 1 204 ? -5.542 7.876 4.227 1.00 92.00 204 TRP A O 1
ATOM 1630 N N . SER A 1 205 ? -4.847 9.952 4.757 1.00 89.94 205 SER A N 1
ATOM 1631 C CA . SER A 1 205 ? -4.494 10.397 3.400 1.00 89.94 205 SER A CA 1
ATOM 1632 C C . SER A 1 205 ? -3.213 9.775 2.844 1.00 89.94 205 SER A C 1
ATOM 1634 O O . SER A 1 205 ? -2.987 9.844 1.644 1.00 89.94 205 SER A O 1
ATOM 1636 N N . GLN A 1 206 ? -2.376 9.170 3.689 1.00 92.81 206 GLN A N 1
ATOM 1637 C CA . GLN A 1 206 ? -1.137 8.494 3.286 1.00 92.81 206 GLN A CA 1
ATOM 1638 C C . GLN A 1 206 ? -1.355 7.000 3.006 1.00 92.81 206 GLN A C 1
ATOM 1640 O O . GLN A 1 206 ? -0.436 6.205 3.134 1.00 92.81 206 GLN A O 1
ATOM 1645 N N . GLY A 1 207 ? -2.580 6.595 2.670 1.00 93.50 207 GLY A N 1
ATOM 1646 C CA . GLY A 1 207 ? -2.887 5.216 2.286 1.00 93.50 207 GLY A CA 1
ATOM 1647 C C . GLY A 1 207 ? -3.479 4.343 3.391 1.00 93.50 207 GLY A C 1
ATOM 1648 O O . GLY A 1 207 ? -3.943 3.250 3.079 1.00 93.50 207 GLY A O 1
ATOM 1649 N N . LEU A 1 208 ? -3.582 4.817 4.642 1.00 95.81 208 LEU A N 1
ATOM 1650 C CA . LEU A 1 208 ? -4.318 4.080 5.682 1.00 95.81 208 LEU A CA 1
ATOM 1651 C C . LEU A 1 208 ? -5.784 3.861 5.273 1.00 95.81 208 LEU A C 1
ATOM 1653 O O . LEU A 1 208 ? -6.304 2.759 5.426 1.00 95.81 208 LEU A O 1
ATOM 1657 N N . GLY A 1 209 ? -6.431 4.877 4.690 1.00 93.75 209 GLY A N 1
ATOM 1658 C CA . GLY A 1 209 ? -7.794 4.738 4.173 1.00 93.75 209 GLY A CA 1
ATOM 1659 C C . GLY A 1 209 ? -7.900 3.690 3.062 1.00 93.75 209 GLY A C 1
ATOM 1660 O O . GLY A 1 209 ? -8.815 2.873 3.086 1.00 93.75 209 GLY A O 1
ATOM 1661 N N . ALA A 1 210 ? -6.926 3.655 2.146 1.00 94.81 210 ALA A N 1
ATOM 1662 C CA . ALA A 1 210 ? -6.880 2.668 1.067 1.00 94.81 210 ALA A CA 1
ATOM 1663 C C . ALA A 1 210 ? -6.713 1.236 1.608 1.00 94.81 210 ALA A C 1
ATOM 1665 O O . ALA A 1 210 ? -7.409 0.329 1.161 1.00 94.81 210 ALA A O 1
ATOM 1666 N N . LEU A 1 211 ? -5.856 1.037 2.617 1.00 96.81 211 LEU A N 1
ATOM 1667 C CA . LEU A 1 211 ? -5.689 -0.256 3.292 1.00 96.81 211 LEU A CA 1
ATOM 1668 C C . LEU A 1 211 ? -6.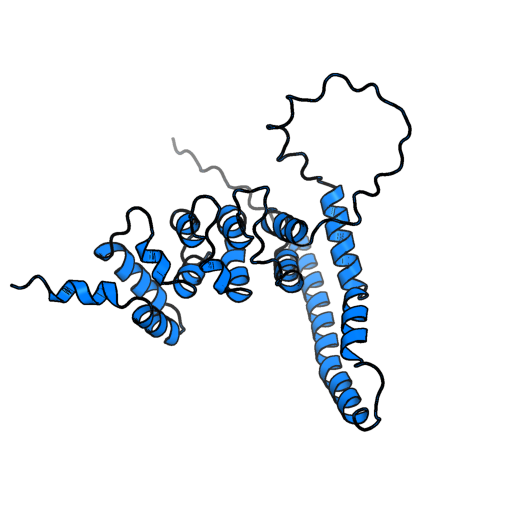980 -0.721 3.973 1.00 96.81 211 LEU A C 1
ATOM 1670 O O . LEU A 1 211 ? -7.382 -1.872 3.810 1.00 96.81 211 LEU A O 1
ATOM 1674 N N . VAL A 1 212 ? -7.647 0.180 4.701 1.00 95.62 212 VAL A N 1
ATOM 1675 C CA . VAL A 1 212 ? -8.925 -0.111 5.364 1.00 95.62 212 VAL A CA 1
ATOM 1676 C C . VAL A 1 212 ? -10.006 -0.466 4.348 1.00 95.62 212 VAL A C 1
ATOM 1678 O O . VAL A 1 212 ? -10.761 -1.403 4.576 1.00 95.62 212 VAL A O 1
ATOM 1681 N N . GLN A 1 213 ? -10.083 0.249 3.227 1.00 92.88 213 GLN A N 1
ATOM 1682 C CA . GLN A 1 213 ? -11.052 -0.038 2.169 1.00 92.88 213 GLN A CA 1
ATOM 1683 C C . GLN A 1 213 ? -10.775 -1.374 1.470 1.00 92.88 213 GLN A C 1
ATOM 1685 O O . GLN A 1 213 ? -11.718 -2.106 1.173 1.00 92.88 213 GLN A O 1
ATOM 1690 N N . ALA A 1 214 ? -9.504 -1.704 1.231 1.00 95.81 214 ALA A N 1
ATOM 1691 C CA . ALA A 1 214 ? -9.113 -2.946 0.572 1.00 95.81 214 ALA A CA 1
ATOM 1692 C C . ALA A 1 214 ? -9.347 -4.180 1.455 1.00 95.81 214 ALA A C 1
ATOM 1694 O O . ALA A 1 214 ? -9.854 -5.189 0.969 1.00 95.81 214 ALA A O 1
ATOM 1695 N N . ASN A 1 215 ? -9.047 -4.090 2.757 1.00 96.56 215 ASN A N 1
ATOM 1696 C CA . ASN A 1 215 ? -9.262 -5.183 3.706 1.00 96.56 215 ASN A CA 1
ATOM 1697 C C . ASN A 1 215 ? -9.898 -4.704 5.027 1.00 96.56 215 ASN A C 1
ATOM 1699 O O . ASN A 1 215 ? -9.239 -4.697 6.072 1.00 96.56 215 ASN A O 1
ATOM 1703 N N . PRO A 1 216 ? -11.207 -4.386 5.036 1.00 93.56 216 PRO A N 1
ATOM 1704 C CA . PRO A 1 216 ? -11.900 -3.894 6.229 1.00 93.56 216 PRO A CA 1
ATOM 1705 C C . PRO A 1 216 ? -11.845 -4.855 7.418 1.00 93.56 216 PRO A C 1
ATOM 1707 O O . PRO A 1 216 ? -11.872 -4.432 8.572 1.00 93.56 216 PRO A O 1
ATOM 1710 N N . ARG A 1 217 ? -11.769 -6.163 7.142 1.00 93.44 217 ARG A N 1
ATOM 1711 C CA . ARG A 1 217 ? -11.784 -7.214 8.168 1.00 93.44 217 ARG A CA 1
ATOM 1712 C C . ARG A 1 217 ? -10.539 -7.198 9.046 1.00 93.44 217 ARG A C 1
ATOM 1714 O O . ARG A 1 217 ? -10.626 -7.579 10.207 1.00 93.44 217 ARG A O 1
ATOM 1721 N N . SER A 1 218 ? -9.417 -6.715 8.515 1.00 94.88 218 SER A N 1
ATOM 1722 C CA . SER A 1 218 ? -8.157 -6.626 9.259 1.00 94.88 218 SER A CA 1
ATOM 1723 C C . SER A 1 218 ? -8.187 -5.641 10.427 1.00 94.88 218 SER A C 1
ATOM 1725 O O . SER A 1 218 ? -7.329 -5.712 11.300 1.00 94.88 218 SER A O 1
ATOM 1727 N N . LEU A 1 219 ? -9.192 -4.762 10.501 1.00 93.12 219 LEU A N 1
ATOM 1728 C CA . LEU A 1 219 ? -9.364 -3.860 11.640 1.00 93.12 219 LEU A CA 1
ATOM 1729 C C . LEU A 1 219 ? -9.565 -4.610 12.958 1.00 93.12 219 LEU A C 1
ATOM 1731 O O . LEU A 1 219 ? -9.005 -4.194 13.964 1.00 93.12 219 LEU A O 1
ATOM 1735 N N . ALA A 1 220 ? -10.271 -5.745 12.935 1.00 92.44 220 ALA A N 1
ATOM 1736 C CA . ALA A 1 220 ? -10.488 -6.572 14.124 1.00 92.44 220 ALA A CA 1
ATOM 1737 C C . ALA A 1 220 ? -9.195 -7.202 14.676 1.00 92.44 220 ALA A C 1
ATOM 1739 O O . ALA A 1 220 ? -9.187 -7.728 15.785 1.00 92.44 220 ALA A O 1
ATOM 1740 N N . GLU A 1 221 ? -8.108 -7.172 13.903 1.00 93.94 221 GLU A N 1
ATOM 1741 C CA . GLU A 1 221 ? -6.814 -7.739 14.281 1.00 93.94 221 GLU A CA 1
ATOM 1742 C C . GLU A 1 221 ? -5.827 -6.686 14.792 1.00 93.94 221 GLU A C 1
ATOM 1744 O O . GLU A 1 221 ? -4.695 -7.020 15.147 1.00 93.94 221 GLU A O 1
ATOM 1749 N N . LEU A 1 222 ? -6.216 -5.407 14.809 1.00 94.12 222 LEU A N 1
ATOM 1750 C CA . LEU A 1 222 ? -5.321 -4.354 15.261 1.00 94.12 222 LEU A CA 1
ATOM 1751 C C . LEU A 1 222 ? -5.026 -4.495 16.767 1.00 94.12 222 LEU A C 1
ATOM 1753 O O . LEU A 1 222 ? -5.934 -4.705 17.575 1.00 94.12 222 LEU A O 1
ATOM 1757 N N . PRO A 1 223 ? -3.758 -4.352 17.189 1.00 90.94 223 PRO A N 1
ATOM 1758 C CA . PRO A 1 223 ? -3.408 -4.429 18.599 1.00 90.94 223 PRO A CA 1
ATOM 1759 C C . PRO A 1 223 ? -4.025 -3.250 19.361 1.00 90.94 223 PRO A C 1
ATOM 1761 O O . PRO A 1 223 ? -3.812 -2.090 19.007 1.00 90.94 223 PRO A O 1
ATOM 1764 N N . GLY A 1 224 ? -4.782 -3.548 20.421 1.00 87.06 224 GLY A N 1
ATOM 1765 C CA . GLY A 1 224 ? -5.488 -2.531 21.210 1.00 87.06 224 GLY A CA 1
ATOM 1766 C C . GLY A 1 224 ? -6.709 -1.934 20.503 1.00 87.06 224 GLY A C 1
ATOM 1767 O O . GLY A 1 224 ? -7.109 -0.816 20.822 1.00 87.06 224 GLY A O 1
ATOM 1768 N N . TYR A 1 225 ? -7.271 -2.651 19.529 1.00 83.56 225 TYR A N 1
ATOM 1769 C CA . TYR A 1 225 ? -8.502 -2.274 18.850 1.00 83.56 225 TYR A CA 1
ATOM 1770 C C . TYR A 1 225 ? -9.679 -2.188 19.832 1.00 83.56 225 TYR A C 1
ATOM 1772 O O . TYR A 1 225 ? -10.068 -3.187 20.433 1.00 83.56 225 TYR A O 1
ATOM 1780 N N . ASP A 1 226 ? -10.229 -0.982 19.985 1.00 87.62 226 ASP A N 1
ATOM 1781 C CA . ASP A 1 226 ? -11.510 -0.732 20.645 1.00 87.62 226 ASP A CA 1
ATOM 1782 C C . ASP A 1 226 ? -12.521 -0.276 19.586 1.00 87.62 226 ASP A C 1
ATOM 1784 O O . ASP A 1 226 ? -12.468 0.864 19.097 1.00 87.62 226 ASP A O 1
ATOM 1788 N N . ASP A 1 227 ? -13.434 -1.183 19.225 1.00 83.44 227 ASP A N 1
ATOM 1789 C CA . ASP A 1 227 ? -14.526 -0.960 18.277 1.00 83.44 227 ASP A CA 1
ATOM 1790 C C . ASP A 1 227 ? -15.283 0.341 18.570 1.00 83.44 227 ASP A C 1
ATOM 1792 O O . ASP A 1 227 ? -15.667 1.049 17.638 1.00 83.44 227 ASP A O 1
ATOM 1796 N N . ALA A 1 228 ? -15.472 0.688 19.848 1.00 84.81 228 ALA A N 1
ATOM 1797 C CA . ALA A 1 228 ? -16.261 1.849 20.246 1.00 84.81 228 ALA A CA 1
ATOM 1798 C C . ALA A 1 228 ? -15.577 3.180 19.895 1.00 84.81 228 ALA A C 1
ATOM 1800 O O . ALA A 1 228 ? -16.257 4.185 19.676 1.00 84.81 228 ALA A O 1
ATOM 1801 N N . VAL A 1 229 ? -14.244 3.199 19.817 1.00 86.19 229 VAL A N 1
ATOM 1802 C CA . VAL A 1 229 ? -13.463 4.421 19.578 1.00 86.19 229 VAL A CA 1
ATOM 1803 C C . VAL A 1 229 ? -13.063 4.550 18.115 1.00 86.19 229 VAL A C 1
ATOM 1805 O O . VAL A 1 229 ? -13.181 5.635 17.534 1.00 86.19 229 VAL A O 1
ATOM 1808 N N . LEU A 1 230 ? -12.579 3.465 17.507 1.00 85.88 230 LEU A N 1
ATOM 1809 C CA . LEU A 1 230 ? -11.969 3.538 16.183 1.00 85.88 230 LEU A CA 1
ATOM 1810 C C . LEU A 1 230 ? -13.014 3.545 15.060 1.00 85.88 230 LEU A C 1
ATOM 1812 O O . LEU A 1 230 ? -12.859 4.290 14.087 1.00 85.88 230 LEU A O 1
ATOM 1816 N N . TRP A 1 231 ? -14.110 2.790 15.189 1.00 88.50 231 TRP A N 1
ATOM 1817 C CA . TRP A 1 231 ? -15.104 2.732 14.115 1.00 88.50 231 TRP A CA 1
ATOM 1818 C C . TRP A 1 231 ? -15.793 4.052 13.803 1.00 88.50 231 TRP A C 1
ATOM 1820 O O . TRP A 1 231 ? -15.872 4.382 12.618 1.00 88.50 231 TRP A O 1
ATOM 1830 N N . PRO A 1 232 ? -16.259 4.840 14.789 1.00 88.81 232 PRO A N 1
ATOM 1831 C CA . PRO A 1 232 ? -16.868 6.133 14.497 1.00 88.81 232 PRO A CA 1
ATOM 1832 C C . PRO A 1 232 ? -15.935 7.050 13.700 1.00 88.81 232 PRO A C 1
ATOM 1834 O O . PRO A 1 232 ? -16.381 7.748 12.790 1.00 88.81 232 PRO A O 1
ATOM 1837 N N . GLN A 1 233 ? -14.628 7.007 13.983 1.00 89.12 233 GLN A N 1
ATOM 1838 C CA . GLN A 1 233 ? -13.632 7.803 13.266 1.00 89.12 233 GLN A CA 1
ATOM 1839 C C . GLN A 1 233 ? -13.454 7.321 11.827 1.00 89.12 233 GLN A C 1
ATOM 1841 O O . GLN A 1 233 ? -13.427 8.136 10.904 1.00 89.12 233 GLN A O 1
ATOM 1846 N N . ILE A 1 234 ? -13.370 6.006 11.621 1.00 90.38 234 ILE A N 1
ATOM 1847 C CA . ILE A 1 234 ? -13.262 5.421 10.284 1.00 90.38 234 ILE A CA 1
ATOM 1848 C C . ILE A 1 234 ? -14.523 5.716 9.465 1.00 90.38 234 ILE A C 1
ATOM 1850 O O . ILE A 1 234 ? -14.416 6.173 8.330 1.00 90.38 234 ILE A O 1
ATOM 1854 N N . LEU A 1 235 ? -15.715 5.532 10.038 1.00 89.56 235 LEU A N 1
ATOM 1855 C CA . LEU A 1 235 ? -16.983 5.838 9.372 1.00 89.56 235 LEU A CA 1
ATOM 1856 C C . LEU A 1 235 ? -17.077 7.319 9.012 1.00 89.56 235 LEU A C 1
ATOM 1858 O O . LEU A 1 235 ? -17.434 7.637 7.882 1.00 89.56 235 LEU A O 1
ATOM 1862 N N . ALA A 1 236 ? -16.695 8.222 9.921 1.00 89.44 236 ALA A N 1
ATOM 1863 C CA . ALA A 1 236 ? -16.655 9.653 9.635 1.00 89.44 236 ALA A CA 1
ATOM 1864 C C . ALA A 1 236 ? -15.695 9.978 8.479 1.00 89.44 236 ALA A C 1
ATOM 1866 O O . ALA A 1 236 ? -16.023 10.784 7.610 1.00 89.44 236 ALA A O 1
ATOM 1867 N N . ARG A 1 237 ? -14.525 9.328 8.426 1.00 91.25 237 ARG A N 1
ATOM 1868 C CA . ARG A 1 237 ? -13.540 9.521 7.351 1.00 91.25 237 ARG A CA 1
ATOM 1869 C C . ARG A 1 237 ? -14.006 8.966 6.009 1.00 91.25 237 ARG A C 1
ATOM 1871 O O . ARG A 1 237 ? -13.815 9.628 4.993 1.00 91.25 237 ARG A O 1
ATOM 1878 N N . VAL A 1 238 ? -14.625 7.790 5.998 1.00 88.50 238 VAL A N 1
ATOM 1879 C CA . VAL A 1 238 ? -15.151 7.171 4.775 1.00 88.50 238 VAL A CA 1
ATOM 1880 C C . VAL A 1 238 ? -16.383 7.922 4.273 1.00 88.50 238 VAL A C 1
ATOM 1882 O O . VAL A 1 238 ? -16.481 8.179 3.079 1.00 88.50 238 VAL A O 1
ATOM 1885 N N . ALA A 1 239 ? -17.270 8.370 5.163 1.00 88.25 239 ALA A N 1
ATOM 1886 C CA . ALA A 1 239 ? -18.412 9.212 4.806 1.00 88.25 239 ALA A CA 1
ATOM 1887 C C . ALA A 1 239 ? -17.991 10.595 4.281 1.00 88.25 239 ALA A C 1
ATOM 1889 O O . ALA A 1 239 ? -18.673 11.162 3.433 1.00 88.25 239 ALA A O 1
ATOM 1890 N N . ALA A 1 240 ? -16.867 11.134 4.766 1.00 88.19 240 ALA A N 1
ATOM 1891 C CA . ALA A 1 240 ? -16.276 12.361 4.237 1.00 88.19 240 ALA A CA 1
ATOM 1892 C C . ALA A 1 240 ? -15.573 12.157 2.884 1.00 88.19 240 ALA A C 1
ATOM 1894 O O . ALA A 1 240 ? -15.296 13.136 2.188 1.00 88.19 240 ALA A O 1
ATOM 1895 N N . SER A 1 241 ? -15.268 10.913 2.500 1.00 82.69 241 SER A N 1
ATOM 1896 C CA . SER A 1 241 ? -14.772 10.622 1.157 1.00 82.69 241 SER A CA 1
ATOM 1897 C C . SER A 1 241 ? -15.906 10.817 0.147 1.00 82.69 241 SER A C 1
ATOM 1899 O O . SER A 1 241 ? -17.052 10.444 0.389 1.00 82.69 241 SER A O 1
ATOM 1901 N N . ALA A 1 242 ? -15.606 11.425 -1.000 1.00 70.00 242 ALA A N 1
ATOM 1902 C CA . ALA A 1 242 ? -16.614 11.815 -1.987 1.00 70.00 242 ALA A CA 1
ATOM 1903 C C . ALA A 1 242 ? -17.242 10.633 -2.757 1.00 70.00 242 ALA A C 1
ATOM 1905 O O . ALA A 1 242 ? -17.942 10.862 -3.742 1.00 70.00 242 ALA A O 1
ATOM 1906 N N . VAL A 1 243 ? -16.984 9.385 -2.351 1.00 84.81 243 VAL A N 1
ATOM 1907 C CA . VAL A 1 243 ? -17.442 8.171 -3.032 1.00 84.81 243 VAL A CA 1
ATOM 1908 C C . VAL A 1 243 ? -18.494 7.474 -2.157 1.00 84.81 243 VAL A C 1
ATOM 1910 O O . VAL A 1 243 ? -18.147 6.723 -1.247 1.00 84.81 243 VAL A O 1
ATOM 1913 N N . PRO A 1 244 ? -19.802 7.671 -2.423 1.00 80.56 244 PRO A N 1
ATOM 1914 C CA . PRO A 1 244 ? -20.875 7.096 -1.605 1.00 80.56 244 PRO A CA 1
ATOM 1915 C C . PRO A 1 244 ? -20.840 5.562 -1.496 1.00 80.56 244 PRO A C 1
ATOM 1917 O O . PRO A 1 244 ? -21.359 4.995 -0.536 1.00 80.56 244 PRO A O 1
ATOM 1920 N N . GLY A 1 245 ? -20.231 4.881 -2.475 1.00 86.62 245 GLY A N 1
ATOM 1921 C CA . GLY A 1 245 ? -20.114 3.422 -2.503 1.00 86.62 245 GLY A CA 1
ATOM 1922 C C . GLY A 1 245 ? -19.162 2.844 -1.452 1.00 86.62 245 GLY A C 1
ATOM 1923 O O . GLY A 1 245 ? -19.352 1.700 -1.027 1.00 86.62 245 GLY A O 1
ATOM 1924 N N . ASP A 1 246 ? -18.186 3.624 -0.987 1.00 86.31 246 ASP A N 1
ATOM 1925 C CA . ASP A 1 246 ? -17.137 3.129 -0.092 1.00 86.31 246 ASP A CA 1
ATOM 1926 C C . ASP A 1 246 ? -17.692 2.849 1.304 1.00 86.31 246 ASP A C 1
ATOM 1928 O O . ASP A 1 246 ? -17.402 1.810 1.898 1.00 86.31 246 ASP A O 1
ATOM 1932 N N . LEU A 1 247 ? -18.569 3.730 1.802 1.00 88.25 247 LEU A N 1
ATOM 1933 C CA . LEU A 1 247 ? -19.221 3.556 3.100 1.00 88.25 247 LEU A CA 1
ATOM 1934 C C . LEU A 1 247 ? -20.091 2.298 3.120 1.00 88.25 247 LEU A C 1
ATOM 1936 O O . LEU A 1 247 ? -20.018 1.503 4.056 1.00 88.25 247 LEU A O 1
ATOM 1940 N N . TYR A 1 248 ? -20.894 2.094 2.074 1.00 86.62 248 TYR A N 1
ATOM 1941 C CA . TYR A 1 248 ? -21.766 0.926 1.988 1.00 86.62 248 TYR A CA 1
ATOM 1942 C C . TYR A 1 248 ? -20.959 -0.375 1.895 1.00 86.62 248 TYR A C 1
ATOM 1944 O O . TYR A 1 248 ? -21.277 -1.358 2.567 1.00 86.62 248 TYR A O 1
ATOM 1952 N N . SER A 1 249 ? -19.884 -0.372 1.102 1.00 87.75 249 SER A N 1
ATOM 1953 C CA . SER A 1 249 ? -18.989 -1.524 0.955 1.00 87.75 249 SER A CA 1
ATOM 1954 C C . SER A 1 249 ? -18.300 -1.870 2.276 1.00 87.75 249 SER A C 1
ATOM 1956 O O . SER A 1 249 ? -18.258 -3.041 2.654 1.00 87.75 249 SER A O 1
ATOM 1958 N N . LEU A 1 250 ? -17.847 -0.855 3.017 1.00 88.88 250 LEU A N 1
ATOM 1959 C CA . LEU A 1 250 ? -17.233 -1.014 4.332 1.00 88.88 250 LEU A CA 1
ATOM 1960 C C . LEU A 1 250 ? -18.209 -1.619 5.352 1.00 88.88 250 LEU A C 1
ATOM 1962 O O . LEU A 1 250 ? -17.882 -2.619 5.992 1.00 88.88 250 LEU A O 1
ATOM 1966 N N . ILE A 1 251 ? -19.420 -1.061 5.466 1.00 89.31 251 ILE A N 1
ATOM 1967 C CA . ILE A 1 251 ? -20.457 -1.556 6.389 1.00 89.31 251 ILE A CA 1
ATOM 1968 C C . ILE A 1 251 ? -20.813 -3.012 6.063 1.00 89.31 251 ILE A C 1
ATOM 1970 O O . ILE A 1 251 ? -20.959 -3.839 6.962 1.00 89.31 251 ILE A O 1
ATOM 1974 N N . ARG A 1 252 ? -20.913 -3.357 4.773 1.00 89.25 252 ARG A N 1
ATOM 1975 C CA . ARG A 1 252 ? -21.220 -4.726 4.340 1.00 89.25 252 ARG A CA 1
ATOM 1976 C C . ARG A 1 252 ? -20.077 -5.704 4.627 1.00 89.25 252 ARG A C 1
ATOM 1978 O O . ARG A 1 252 ? -20.340 -6.867 4.931 1.00 89.25 252 ARG A O 1
ATOM 1985 N N . ALA A 1 253 ? -18.827 -5.257 4.523 1.00 88.00 253 ALA A N 1
ATOM 1986 C CA . ALA A 1 253 ? -17.655 -6.080 4.807 1.00 88.00 253 ALA A CA 1
ATOM 1987 C C . ALA A 1 253 ? -17.478 -6.361 6.311 1.00 88.00 253 ALA A C 1
ATOM 1989 O O . ALA A 1 253 ? -17.016 -7.452 6.662 1.00 88.00 253 ALA A O 1
ATOM 1990 N N . CYS A 1 254 ? -17.884 -5.416 7.170 1.00 87.00 254 CYS A N 1
ATOM 1991 C CA . CYS A 1 254 ? -17.751 -5.473 8.628 1.00 87.00 254 CYS A CA 1
ATOM 1992 C C . CYS A 1 254 ? -19.066 -5.095 9.348 1.00 87.00 254 CYS A C 1
ATOM 1994 O O . CYS A 1 254 ? -19.173 -3.994 9.886 1.00 87.00 254 CYS A O 1
ATOM 1996 N N . PRO A 1 255 ? -20.066 -5.997 9.417 1.00 87.19 255 PRO A N 1
ATOM 1997 C CA . PRO A 1 255 ? -21.343 -5.715 10.088 1.00 87.19 255 PRO A CA 1
ATOM 1998 C C . PRO A 1 255 ? -21.273 -5.794 11.625 1.00 87.19 255 PRO A C 1
ATOM 2000 O O . PRO A 1 255 ? -22.105 -5.206 12.312 1.00 87.19 255 PRO A O 1
ATOM 2003 N N . GLN A 1 256 ? -20.284 -6.516 12.165 1.00 84.62 256 GLN A N 1
ATOM 2004 C CA . GLN A 1 256 ? -20.098 -6.780 13.601 1.00 84.62 256 GLN A CA 1
ATOM 2005 C C . GLN A 1 256 ? -20.162 -5.548 14.521 1.00 84.62 256 GLN A C 1
ATOM 2007 O O . GLN A 1 256 ? -20.900 -5.604 15.505 1.00 84.62 256 GLN A O 1
ATOM 2012 N N . PRO A 1 257 ? -19.488 -4.424 14.221 1.00 80.00 257 PRO A N 1
ATOM 2013 C CA . PRO A 1 257 ? -19.531 -3.247 15.091 1.00 80.00 257 PRO A CA 1
ATOM 2014 C C . PRO A 1 257 ? -20.909 -2.620 15.296 1.00 80.00 257 PRO A C 1
ATOM 2016 O O . PRO A 1 257 ? -21.098 -1.866 16.243 1.00 80.00 257 PRO A O 1
ATOM 2019 N N . PHE A 1 258 ? -21.883 -2.927 14.439 1.00 78.25 258 PHE A N 1
ATOM 2020 C CA . PHE A 1 258 ? -23.257 -2.449 14.596 1.00 78.25 258 PHE A CA 1
ATOM 2021 C C . PHE A 1 258 ? -24.147 -3.446 15.349 1.00 78.25 258 PHE A C 1
ATOM 2023 O O . PHE A 1 258 ? -25.221 -3.078 15.820 1.00 78.25 258 PHE A O 1
ATOM 2030 N N . ALA A 1 259 ? -23.720 -4.706 15.466 1.00 79.88 259 ALA A N 1
ATOM 2031 C CA . ALA A 1 259 ? -24.494 -5.760 16.114 1.00 79.88 259 ALA A CA 1
ATOM 2032 C C . ALA A 1 259 ? -24.398 -5.700 17.649 1.00 79.88 259 ALA A C 1
ATOM 2034 O O . ALA A 1 259 ? -25.371 -5.997 18.341 1.00 79.88 259 ALA A O 1
ATOM 2035 N N . SER A 1 260 ? -23.252 -5.278 18.191 1.00 67.56 260 SER A N 1
ATOM 2036 C CA . SER A 1 260 ? -22.980 -5.250 19.636 1.00 67.56 260 SER A CA 1
ATOM 2037 C C . SER A 1 260 ? -23.812 -4.219 20.410 1.00 67.56 260 SER A C 1
ATOM 2039 O O . SER A 1 260 ? -24.062 -4.409 21.602 1.00 67.56 260 SER A O 1
ATOM 2041 N N . CYS A 1 261 ? -24.317 -3.173 19.748 1.00 60.03 261 CYS A N 1
ATOM 2042 C CA . CYS A 1 261 ? -25.123 -2.126 20.382 1.00 60.03 261 CYS A CA 1
ATOM 2043 C C . CYS A 1 261 ? -26.527 -2.579 20.828 1.00 60.03 261 CYS A C 1
ATOM 2045 O O . CYS A 1 261 ? -27.179 -1.854 21.575 1.00 60.03 261 CYS A O 1
ATOM 2047 N N . VAL A 1 262 ? -27.019 -3.741 20.382 1.00 66.00 262 VAL A N 1
ATOM 2048 C CA . VAL A 1 262 ? -28.416 -4.161 20.618 1.00 66.00 262 VAL A CA 1
ATOM 2049 C C . VAL A 1 262 ? -28.570 -5.033 21.877 1.00 66.00 262 VAL A C 1
ATOM 2051 O O . VAL A 1 262 ? -29.661 -5.145 22.427 1.00 66.00 262 VAL A O 1
ATOM 2054 N N . SER A 1 263 ? -27.486 -5.620 22.389 1.00 63.62 263 SER A N 1
ATOM 2055 C CA . SER A 1 263 ? -27.537 -6.703 23.390 1.00 63.62 263 SER A CA 1
ATOM 2056 C C . SER A 1 263 ? -27.461 -6.290 24.871 1.00 63.62 263 SER A C 1
ATOM 2058 O O . SER A 1 263 ? -27.523 -7.164 25.728 1.00 63.62 263 SER A O 1
ATOM 2060 N N . SER A 1 264 ? -27.338 -5.003 25.215 1.00 55.88 264 SER A N 1
ATOM 2061 C CA . SER A 1 264 ? -27.078 -4.552 26.602 1.00 55.88 264 SER A CA 1
ATOM 2062 C C . SER A 1 264 ? -28.285 -3.976 27.363 1.00 55.88 264 SER A C 1
ATOM 2064 O O . SER A 1 264 ? -28.101 -3.324 28.387 1.00 55.88 264 SER A O 1
ATOM 2066 N N . SER A 1 265 ? -29.518 -4.201 26.898 1.00 55.09 265 SER A N 1
ATOM 2067 C CA . SER A 1 265 ? -30.744 -3.658 27.525 1.00 55.09 265 SER A CA 1
ATOM 2068 C C . SER A 1 265 ? -31.640 -4.706 28.213 1.00 55.09 265 SER A C 1
ATOM 2070 O O . SER A 1 265 ? -32.833 -4.464 28.393 1.00 55.09 265 SER A O 1
ATOM 2072 N N . GLY A 1 266 ? -31.070 -5.851 28.608 1.00 55.59 266 GLY A N 1
ATOM 2073 C CA . GLY A 1 266 ? -31.746 -6.914 29.369 1.00 55.59 266 GLY A CA 1
ATOM 2074 C C . GLY A 1 266 ? -31.357 -6.938 30.839 1.00 55.59 266 GLY A C 1
ATOM 2075 O O . GLY A 1 266 ? -30.137 -6.884 31.105 1.00 55.59 266 GLY A O 1
#

Organism: NCBI:txid265537